Protein 4MNU (pdb70)

B-factor: mean 39.23, std 17.25, range [15.64, 169.75]

Nearest PDB structures (foldseek):
  4mnu-assembly1_B  TM=1.003E+00  e=5.187E-23  Listeria monocytogenes EGD-e
  6q2b-assembly1_B  TM=9.510E-01  e=5.259E-21  Listeria monocytogenes
  1lj9-assembly1_B  TM=9.668E-01  e=3.348E-15  Enterococcus faecalis
  3bpx-assembly1_A  TM=8.336E-01  e=2.214E-08  unclassified
  4zzl-assembly1_B  TM=8.388E-01  e=1.985E-06  Pseudomonas aeruginosa

Secondary structure (DSSP, 8-state):
----HHHHHHHHHHHHHHHHHHTGGGT-TTTHHHHHHHHHHSTTEEHHHHHHHHT--HHHHHHHHHHHHHTTSEEEE--TT-TTSPEEEE-HHHHHHHHHHHHHHHHHHHHHTTT--HHHH--HHHHHHHHHHHHHHHHHHHTT-----/---HHHHHHHHHHHHHHHHHHTGGGT-TTTHHHHHHHHHHTTTEEHHHHHHHHT--HHHHHHHHHHHHHTTSEEEE--TT-TTSPEEEE-HHHHHHHHHHHHHHHHHHHHHTTT--HHHH--HHHHHHHHHHHHHHHHHHHTT-----

Solvent-accessible surface area: 16097 Å² total

CATH classification: 1.10.10.10

Sequence (297 aa):
AKDILRDIGVIARALDSISNIEFKELNLAKGQFIIYLVRICENQGIIQEKLVDDILKIDRTTASRAIKNLEKNGLIIKKQNKNNKKNKLLFPTEKGQQLYPLIIRENEYSNAVALKKGFTEAEINLTDALKKVKENIADDWLYVKKGNKRRSYKDILLRDIGVVIARALDSISNIEFKELNLAKGQFIIYLVRRICENQGIIQEKLVDDILKIDRTTASRAIKNLEKNGLIIKKQNKNNKKNKLLFPTEKGQQLYPLIIRENEYSNAVALKGFTEAEINLTDALKKVKENIIADDWLYVKKGNKRSY

Foldseek 3Di:
DDDPVVVVVVLVVVLLVVLLVVCVVPLCHVVLLVVLLVCAVPPFDWQVVSCLVVLHDPVSSVVSLVSCVVVQQWDWAADPVDRVTTTIHGGPSNVVCNVVSVVSSVVVVCVVCPPPDPVRVVVVVVVVVVCVVVSVVSVCVVVPHDDDD/DDDVVVVVVLVVVLLVVLQVVCVVPLCHPPLLLQLLVCAVVPFDWQVVSCLVVLHDPVSSVVSLVSCCVVQQKHWAADPVDRVTTTIHGGPVNNVCNVVSVVSVVVVVCVVCPPPDVVRVVVVVVVVVVCVVVSVVSVCVVVPHDDDD

Structure (mmCIF, N/CA/C/O backbone):
data_4MNU
#
_entry.id   4MNU
#
_cell.length_a   46.155
_cell.length_b   84.362
_cell.length_c   94.856
_cell.angle_alpha   90.00
_cell.angle_beta   90.00
_cell.angle_gamma   90.00
#
_symmetry.space_group_name_H-M   'P 21 21 21'
#
loop_
_entity.id
_entity.type
_entity.pdbx_description
1 polymer 'SlyA-like transcription regulator'
2 non-polymer 'SULFATE ION'
3 non-polymer GLYCEROL
4 water water
#
loop_
_atom_site.group_PDB
_atom_site.id
_atom_site.type_symbol
_atom_site.label_atom_id
_atom_site.label_alt_id
_atom_site.label_comp_id
_atom_site.label_asym_id
_atom_site.label_entity_id
_atom_site.label_seq_id
_atom_site.pdbx_PDB_ins_code
_atom_site.Cartn_x
_atom_site.Cartn_y
_atom_site.Cartn_z
_atom_site.occupancy
_atom_site.B_iso_or_equiv
_atom_site.auth_seq_id
_atom_site.auth_comp_id
_atom_site.auth_asym_id
_atom_site.auth_atom_id
_atom_site.pdbx_PDB_model_num
ATOM 1 N N . ALA A 1 3 ? 11.463 57.337 30.686 1.00 79.22 0 ALA A N 1
ATOM 2 C CA . ALA A 1 3 ? 12.554 56.544 30.128 1.00 76.22 0 ALA A CA 1
ATOM 3 C C . ALA A 1 3 ? 13.895 57.238 30.354 1.00 76.10 0 ALA A C 1
ATOM 4 O O . ALA A 1 3 ? 14.149 58.308 29.797 1.00 79.71 0 ALA A O 1
ATOM 14 N N . LYS A 1 5 ? 18.029 57.922 30.265 1.00 56.75 2 LYS A N 1
ATOM 15 C CA . LYS A 1 5 ? 18.965 57.947 29.158 1.00 52.18 2 LYS A CA 1
ATOM 16 C C . LYS A 1 5 ? 19.644 56.594 29.030 1.00 46.75 2 LYS A C 1
ATOM 17 O O . LYS A 1 5 ? 19.882 55.898 30.016 1.00 47.38 2 LYS A O 1
ATOM 23 N N . ASP A 1 6 ? 19.937 56.217 27.796 1.00 45.77 3 ASP A N 1
ATOM 24 C CA . ASP A 1 6 ? 20.540 54.926 27.517 1.00 42.19 3 ASP A CA 1
ATOM 25 C C . ASP A 1 6 ? 22.058 55.015 27.470 1.00 41.82 3 ASP A C 1
ATOM 26 O O . ASP A 1 6 ? 22.611 55.899 26.821 1.00 45.00 3 ASP A O 1
ATOM 31 N N . ILE A 1 7 ? 22.732 54.103 28.165 1.00 38.53 4 ILE A N 1
ATOM 32 C CA . ILE A 1 7 ? 24.184 53.988 28.072 1.00 40.07 4 ILE A CA 1
ATOM 33 C C . ILE A 1 7 ? 24.586 52.722 27.311 1.00 36.96 4 ILE A C 1
ATOM 34 O O . ILE A 1 7 ? 25.735 52.574 26.913 1.00 37.45 4 ILE A O 1
ATOM 39 N N . LEU A 1 8 ? 23.635 51.816 27.119 1.00 35.19 5 LEU A N 1
ATOM 40 C CA . LEU A 1 8 ? 23.915 50.482 26.584 1.00 33.56 5 LEU A CA 1
ATOM 41 C C . LEU A 1 8 ? 24.357 50.461 25.125 1.00 31.02 5 LEU A C 1
ATOM 42 O O . LEU A 1 8 ? 25.246 49.694 24.761 1.00 31.02 5 LEU A O 1
ATOM 47 N N . ARG A 1 9 ? 23.720 51.268 24.281 1.00 30.81 6 ARG A N 1
ATOM 48 C CA . ARG A 1 9 ? 24.123 51.324 22.877 1.00 33.37 6 ARG A CA 1
ATOM 49 C C . ARG A 1 9 ? 25.556 51.804 22.704 1.00 31.83 6 ARG A C 1
ATOM 50 O O . ARG A 1 9 ? 26.323 51.249 21.911 1.00 27.60 6 ARG A O 1
ATOM 58 N N . ASP A 1 10 ? 25.925 52.844 23.440 1.00 33.06 7 ASP A N 1
ATOM 59 C CA . ASP A 1 10 ? 27.281 53.355 23.352 1.00 33.26 7 ASP A CA 1
ATOM 60 C C . ASP A 1 10 ? 28.295 52.349 23.887 1.00 30.29 7 ASP A C 1
ATOM 61 O O . ASP A 1 10 ? 29.383 52.213 23.338 1.00 27.39 7 ASP A O 1
ATOM 66 N N . ILE A 1 11 ? 27.957 51.664 24.971 1.00 32.26 8 ILE A N 1
ATOM 67 C CA . ILE A 1 11 ? 28.875 50.666 25.513 1.00 28.60 8 ILE A CA 1
ATOM 68 C C . ILE A 1 11 ? 29.114 49.566 24.479 1.00 26.82 8 ILE A C 1
ATOM 69 O O . ILE A 1 11 ? 30.250 49.123 24.275 1.00 25.08 8 ILE A O 1
ATOM 74 N N . GLY A 1 12 ? 28.044 49.153 23.805 1.00 29.04 9 GLY A N 1
ATOM 75 C CA . GLY A 1 12 ? 28.131 48.086 22.821 1.00 28.39 9 GLY A CA 1
ATOM 76 C C . GLY A 1 12 ? 28.993 48.475 21.629 1.00 27.99 9 GLY A C 1
ATOM 77 O O . GLY A 1 12 ? 29.807 47.680 21.159 1.00 25.62 9 GLY A O 1
ATOM 78 N N . VAL A 1 13 ? 28.809 49.691 21.128 1.00 25.42 10 VAL A N 1
ATOM 79 C CA . VAL A 1 13 ? 29.587 50.169 19.989 1.00 23.40 10 VAL A CA 1
ATOM 80 C C . VAL A 1 13 ? 31.050 50.370 20.379 1.00 24.93 10 VAL A C 1
ATOM 81 O O . VAL A 1 13 ? 31.949 50.044 19.607 1.00 23.62 10 VAL A O 1
ATOM 85 N N . ILE A 1 14 ? 31.289 50.884 21.584 1.00 23.82 11 ILE A N 1
ATOM 86 C CA . ILE A 1 14 ? 32.660 51.052 22.059 1.00 23.73 11 ILE A CA 1
ATOM 87 C C . ILE A 1 14 ? 33.376 49.705 22.134 1.00 24.09 11 ILE A C 1
ATOM 88 O O . ILE A 1 14 ? 34.483 49.544 21.614 1.00 23.48 11 ILE A O 1
ATOM 93 N N . ALA A 1 15 ? 32.727 48.739 22.778 1.00 22.00 12 ALA A N 1
ATOM 94 C CA . ALA A 1 15 ? 33.261 47.395 22.909 1.00 23.21 12 ALA A CA 1
ATOM 95 C C . ALA A 1 15 ? 33.549 46.743 21.559 1.00 22.14 12 ALA A C 1
ATOM 96 O O . ALA A 1 15 ? 34.602 46.125 21.372 1.00 20.61 12 ALA A O 1
ATOM 98 N N . ARG A 1 16 ? 32.610 46.851 20.621 1.00 21.40 13 ARG A N 1
ATOM 99 C CA . ARG A 1 16 ? 32.818 46.234 19.310 1.00 22.06 13 ARG A CA 1
ATOM 100 C C . ARG A 1 16 ? 33.950 46.929 18.550 1.00 21.92 13 ARG A C 1
ATOM 101 O O . ARG A 1 16 ? 34.746 46.272 17.869 1.00 24.17 13 ARG A O 1
ATOM 109 N N . ALA A 1 17 ? 34.019 48.255 18.654 1.00 21.73 14 ALA A N 1
ATOM 110 C CA . ALA A 1 17 ? 35.094 49.004 17.999 1.00 25.05 14 ALA A CA 1
ATOM 111 C C . ALA A 1 17 ? 36.466 48.593 18.551 1.00 24.80 14 ALA A C 1
ATOM 112 O O . ALA A 1 17 ? 37.430 48.408 17.798 1.00 22.94 14 ALA A O 1
ATOM 114 N N . LEU A 1 18 ? 36.550 48.427 19.863 1.00 23.74 15 LEU A N 1
ATOM 115 C CA . LEU A 1 18 ? 37.824 48.046 20.486 1.00 22.51 15 LEU A CA 1
ATOM 116 C C . LEU A 1 18 ? 38.263 46.650 20.068 1.00 25.18 15 LEU A C 1
ATOM 117 O O . LEU A 1 18 ? 39.448 46.423 19.797 1.00 24.38 15 LEU A O 1
ATOM 122 N N . ASP A 1 19 ? 37.322 45.712 20.019 1.00 25.54 16 ASP A N 1
ATOM 123 C CA . ASP A 1 19 ? 37.651 44.349 19.606 1.00 23.03 16 ASP A CA 1
ATOM 124 C C . ASP A 1 19 ? 38.096 44.315 18.154 1.00 22.27 16 ASP A C 1
ATOM 125 O O . ASP A 1 19 ? 38.996 43.564 17.783 1.00 21.65 16 ASP A O 1
ATOM 130 N N . SER A 1 20 ? 37.450 45.127 17.329 1.00 22.60 17 SER A N 1
ATOM 131 C CA . SER A 1 20 ? 37.781 45.178 15.911 1.00 24.78 17 SER A CA 1
ATOM 132 C C . SER A 1 20 ? 39.197 45.695 15.687 1.00 23.79 17 SER A C 1
ATOM 133 O O . SER A 1 20 ? 39.932 45.173 14.853 1.00 25.27 17 SER A O 1
ATOM 136 N N . ILE A 1 21 ? 39.572 46.728 16.429 1.00 23.32 18 ILE A N 1
ATOM 137 C CA . ILE A 1 21 ? 40.923 47.266 16.347 1.00 20.19 18 ILE A CA 1
ATOM 138 C C . ILE A 1 21 ? 41.933 46.222 16.804 1.00 24.28 18 ILE A C 1
ATOM 139 O O . ILE A 1 21 ? 42.959 46.022 16.155 1.00 23.59 18 ILE A O 1
ATOM 144 N N . SER A 1 22 ? 41.643 45.550 17.915 1.00 20.80 19 SER A N 1
ATOM 145 C CA . SER A 1 22 ? 42.545 44.502 18.403 1.00 24.43 19 SER A CA 1
ATOM 146 C C . SER A 1 22 ? 42.699 43.351 17.389 1.00 24.18 19 SER A C 1
ATOM 147 O O . SER A 1 22 ? 43.815 42.901 17.117 1.00 20.88 19 SER A O 1
ATOM 150 N N . ASN A 1 23 ? 41.582 42.876 16.831 1.00 19.51 20 ASN A N 1
ATOM 151 C CA . ASN A 1 23 ? 41.632 41.799 15.850 1.00 22.10 20 ASN A CA 1
ATOM 152 C C . ASN A 1 23 ? 42.465 42.157 14.644 1.00 24.82 20 ASN A C 1
ATOM 153 O O . ASN A 1 23 ? 43.214 41.330 14.138 1.00 25.60 20 ASN A O 1
ATOM 158 N N . ILE A 1 24 ? 42.348 43.400 14.186 1.00 22.12 21 ILE A N 1
ATOM 159 C CA . ILE A 1 24 ? 43.161 43.856 13.081 1.00 22.09 21 ILE A CA 1
ATOM 160 C C . ILE A 1 24 ? 44.652 43.871 13.456 1.00 22.45 21 ILE A C 1
ATOM 161 O O . ILE A 1 24 ? 45.510 43.457 12.670 1.00 23.59 21 ILE A O 1
ATOM 166 N N . GLU A 1 25 ? 44.957 44.320 14.667 1.00 21.77 22 GLU A N 1
ATOM 167 C CA . GLU A 1 25 ? 46.354 44.468 15.072 1.00 24.15 22 GLU A CA 1
ATOM 168 C C . GLU A 1 25 ? 47.017 43.152 15.512 1.00 25.74 22 GLU A C 1
ATOM 169 O O . GLU A 1 25 ? 48.245 43.086 15.655 1.00 23.75 22 GLU A O 1
ATOM 175 N N . PHE A 1 26 ? 46.214 42.104 15.701 1.00 21.37 23 PHE A N 1
ATOM 176 C CA . PHE A 1 26 ? 46.744 40.770 16.056 1.00 20.11 23 PHE A CA 1
ATOM 177 C C . PHE A 1 26 ? 46.526 39.744 14.934 1.00 21.59 23 PHE A C 1
ATOM 178 O O . PHE A 1 26 ? 46.775 38.554 15.115 1.00 23.86 23 PHE A O 1
ATOM 186 N N . LYS A 1 27 ? 46.062 40.219 13.787 1.00 21.76 24 LYS A N 1
ATOM 187 C CA . LYS A 1 27 ? 45.697 39.363 12.645 1.00 24.43 24 LYS A CA 1
ATOM 188 C C . LYS A 1 27 ? 46.756 38.352 12.219 1.00 28.99 24 LYS A C 1
ATOM 189 O O . LYS A 1 27 ? 46.434 37.239 11.820 1.00 29.18 24 LYS A O 1
ATOM 195 N N . GLU A 1 28 ? 48.024 38.740 12.283 1.00 25.70 25 GLU A N 1
ATOM 196 C CA . GLU A 1 28 ? 49.084 37.845 11.839 1.00 26.03 25 GLU A CA 1
ATOM 197 C C . GLU A 1 28 ? 49.634 36.957 12.960 1.00 27.91 25 GLU A C 1
ATOM 198 O O . GLU A 1 28 ? 50.553 36.180 12.729 1.00 25.73 25 GLU A O 1
ATOM 204 N N . LEU A 1 29 ? 49.081 37.071 14.165 1.00 24.74 26 LEU A N 1
ATOM 205 C CA . LEU A 1 29 ? 49.648 36.378 15.323 1.00 23.93 26 LEU A CA 1
ATOM 206 C C . LEU A 1 29 ? 48.734 35.294 15.897 1.00 23.41 26 LEU A C 1
ATOM 207 O O . LEU A 1 29 ? 48.938 34.839 17.024 1.00 23.69 26 LEU A O 1
ATOM 212 N N . ASN A 1 30 ? 47.738 34.879 15.117 1.00 21.54 27 ASN A N 1
ATOM 213 C CA . ASN A 1 30 ? 46.744 33.895 15.582 1.00 25.04 27 ASN A CA 1
ATOM 214 C C . ASN A 1 30 ? 46.035 34.309 16.874 1.00 22.87 27 ASN A C 1
ATOM 215 O O . ASN A 1 30 ? 45.673 33.469 17.711 1.00 22.92 27 ASN A O 1
ATOM 220 N N . LEU A 1 31 ? 45.829 35.612 17.026 1.00 20.89 28 LEU A N 1
ATOM 221 C CA . LEU A 1 31 ? 45.201 36.142 18.230 1.00 20.09 28 LEU A CA 1
ATOM 222 C C . LEU A 1 31 ? 43.975 36.976 17.894 1.00 23.96 28 LEU A C 1
ATOM 223 O O . LEU A 1 31 ? 43.405 37.624 18.760 1.00 23.08 28 LEU A O 1
ATOM 228 N N . ALA A 1 32 ? 43.580 36.953 16.622 1.00 22.82 29 ALA A N 1
ATOM 229 C CA . ALA A 1 32 ? 42.382 37.648 16.186 1.00 25.27 29 ALA A CA 1
ATOM 230 C C . ALA A 1 32 ? 41.156 36.776 16.445 1.00 27.16 29 ALA A C 1
ATOM 231 O O . ALA A 1 32 ? 41.216 35.825 17.225 1.00 23.11 29 ALA A O 1
ATOM 233 N N . LYS A 1 33 ? 40.050 37.112 15.796 1.00 25.91 30 LYS A N 1
ATOM 234 C CA . LYS A 1 33 ? 38.757 36.470 16.056 1.00 32.16 30 LYS A CA 1
ATOM 235 C C . LYS A 1 33 ? 38.432 36.444 17.555 1.00 28.43 30 LYS A C 1
ATOM 236 O O . LYS A 1 33 ? 37.811 35.505 18.057 1.00 28.84 30 LYS A O 1
ATOM 242 N N . GLY A 1 34 ? 38.875 37.487 18.251 1.00 27.26 31 GLY A N 1
ATOM 243 C CA . GLY A 1 34 ? 38.627 37.655 19.672 1.00 27.22 31 GLY A CA 1
ATOM 244 C C . GLY A 1 34 ? 39.425 36.744 20.584 1.00 26.60 31 GLY A C 1
ATOM 245 O O . GLY A 1 34 ? 39.193 36.716 21.789 1.00 27.29 31 GLY A O 1
ATOM 246 N N . GLN A 1 35 ? 40.374 35.996 20.030 1.00 21.03 32 GLN A N 1
ATOM 247 C CA . GLN A 1 35 ? 41.075 34.997 20.830 1.00 24.20 32 GLN A CA 1
ATOM 248 C C . GLN A 1 35 ? 41.950 35.619 21.905 1.00 23.22 32 GLN A C 1
ATOM 249 O O . GLN A 1 35 ? 42.197 35.001 22.937 1.00 19.29 32 GLN A O 1
ATOM 255 N N . PHE A 1 36 ? 42.424 36.834 21.649 1.00 17.83 33 PHE A N 1
ATOM 256 C CA . PHE A 1 36 ? 43.302 37.522 22.592 1.00 18.66 33 PHE A CA 1
ATOM 257 C C . PHE A 1 36 ? 42.677 37.662 23.984 1.00 24.78 33 PHE A C 1
ATOM 258 O O . PHE A 1 36 ? 43.378 37.632 24.983 1.00 21.22 33 PHE A O 1
ATOM 266 N N A ILE A 1 37 ? 41.356 37.800 24.031 0.63 22.41 34 ILE A N 1
ATOM 267 N N B ILE A 1 37 ? 41.352 37.813 24.061 0.37 23.08 34 ILE A N 1
ATOM 268 C CA A ILE A 1 37 ? 40.655 37.975 25.292 0.63 23.85 34 ILE A CA 1
ATOM 269 C CA B ILE A 1 37 ? 40.716 37.995 25.366 0.37 23.69 34 ILE A CA 1
ATOM 270 C C A ILE A 1 37 ? 40.880 36.772 26.206 0.63 23.63 34 ILE A C 1
ATOM 271 C C B ILE A 1 37 ? 40.887 36.756 26.238 0.37 23.80 34 ILE A C 1
ATOM 272 O O A ILE A 1 37 ? 41.099 36.925 27.414 0.63 25.05 34 ILE A O 1
ATOM 273 O O B ILE A 1 37 ? 41.057 36.867 27.455 0.37 24.81 34 ILE A O 1
ATOM 282 N N . TYR A 1 38 ? 40.873 35.583 25.612 1.00 21.33 35 TYR A N 1
ATOM 283 C CA . TYR A 1 38 ? 41.041 34.331 26.347 1.00 21.35 35 TYR A CA 1
ATOM 284 C C . TYR A 1 38 ? 42.465 34.140 26.826 1.00 20.01 35 TYR A C 1
ATOM 285 O O . TYR A 1 38 ? 42.668 33.708 27.955 1.00 18.97 35 TYR A O 1
ATOM 294 N N . LEU A 1 39 ? 43.439 34.422 25.958 1.00 15.95 36 LEU A N 1
ATOM 295 C CA . LEU A 1 39 ? 44.839 34.179 26.284 1.00 19.39 36 LEU A CA 1
ATOM 296 C C . LEU A 1 39 ? 45.244 35.053 27.462 1.00 20.48 36 LEU A C 1
ATOM 297 O O . LEU A 1 39 ? 45.931 34.591 28.374 1.00 20.04 36 LEU A O 1
ATOM 302 N N . VAL A 1 40 ? 44.782 36.300 27.448 1.00 21.53 37 VAL A N 1
ATOM 303 C CA . VAL A 1 40 ? 45.008 37.228 28.562 1.00 23.60 37 VAL A CA 1
ATOM 304 C C . VAL A 1 40 ? 44.578 36.673 29.927 1.00 23.86 37 VAL A C 1
ATOM 305 O O . VAL A 1 40 ? 45.353 36.681 30.896 1.00 22.31 37 VAL A O 1
ATOM 309 N N . ARG A 1 41 ? 43.346 36.182 30.000 1.00 20.28 38 ARG A N 1
ATOM 310 C CA . ARG A 1 41 ? 42.818 35.667 31.261 1.00 20.16 38 ARG A CA 1
ATOM 311 C C . ARG A 1 41 ? 43.457 34.356 31.673 1.00 16.63 38 ARG A C 1
ATOM 312 O O . ARG A 1 41 ? 43.587 34.081 32.865 1.00 20.34 38 ARG A O 1
ATOM 320 N N . ILE A 1 42 ? 43.842 33.541 30.698 1.00 17.39 39 ILE A N 1
ATOM 321 C CA . ILE A 1 42 ? 44.513 32.282 30.993 1.00 15.64 39 ILE A CA 1
ATOM 322 C C . ILE A 1 42 ? 45.930 32.538 31.502 1.00 19.56 39 ILE A C 1
ATOM 323 O O . ILE A 1 42 ? 46.394 31.862 32.418 1.00 19.16 39 ILE A O 1
ATOM 328 N N . CYS A 1 43 ? 46.606 33.520 30.925 1.00 20.67 40 CYS A N 1
ATOM 329 C CA . CYS A 1 43 ? 47.902 33.927 31.458 1.00 21.73 40 CYS A CA 1
ATOM 330 C 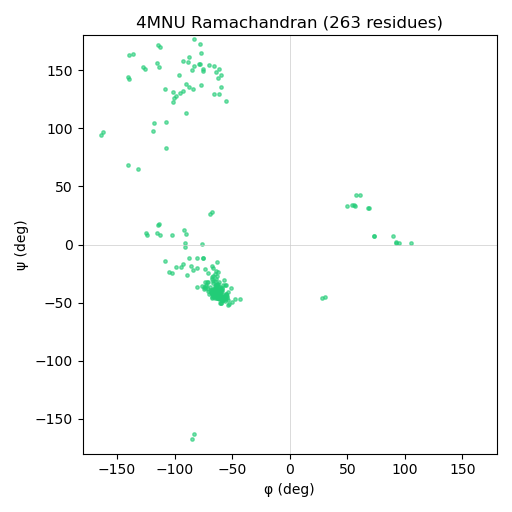C . CYS A 1 43 ? 47.777 34.485 32.870 1.00 22.86 40 CYS A C 1
ATOM 331 O O . CYS A 1 43 ? 48.673 34.309 33.691 1.00 22.86 40 CYS A O 1
ATOM 334 N N . GLU A 1 44 ? 46.673 35.170 33.146 1.00 19.84 41 GLU A N 1
ATOM 335 C CA . GLU A 1 44 ? 46.524 35.877 34.413 1.00 19.08 41 GLU A CA 1
ATOM 336 C C . GLU A 1 44 ? 45.948 34.984 35.503 1.00 20.12 41 GLU A C 1
ATOM 337 O O . GLU A 1 44 ? 45.950 35.348 36.679 1.00 22.96 41 GLU A O 1
ATOM 343 N N . ASN A 1 45 ? 45.449 33.822 35.090 1.00 18.41 42 ASN A N 1
ATOM 344 C CA . ASN A 1 45 ? 44.814 32.861 35.988 1.00 20.10 42 ASN A CA 1
ATOM 345 C C . ASN A 1 45 ? 45.224 31.459 35.569 1.00 21.72 42 ASN A C 1
ATOM 346 O O . ASN A 1 45 ? 44.411 30.693 35.060 1.00 20.73 42 ASN A O 1
ATOM 351 N N . GLN A 1 46 ? 46.497 31.130 35.756 1.00 20.54 43 GLN A N 1
ATOM 352 C CA . GLN A 1 46 ? 47.017 29.881 35.221 1.00 20.50 43 GLN A CA 1
ATOM 353 C C . GLN A 1 46 ? 46.375 28.688 35.908 1.00 21.49 43 GLN A C 1
ATOM 354 O O . GLN A 1 46 ? 46.297 28.645 37.127 1.00 21.84 43 GLN A O 1
ATOM 360 N N . GLY A 1 47 ? 45.874 27.745 35.112 1.00 24.68 44 GLY A N 1
ATOM 361 C CA . GLY A 1 47 ? 45.210 26.577 35.670 1.00 22.57 44 GLY A CA 1
ATOM 362 C C . GLY A 1 47 ? 43.705 26.715 35.822 1.00 24.62 44 GLY A C 1
ATOM 363 O O . GLY A 1 47 ? 43.035 25.805 36.321 1.00 28.62 44 GLY A O 1
ATOM 364 N N . ILE A 1 48 ? 43.167 27.854 35.399 1.00 22.05 45 ILE A N 1
ATOM 365 C CA . ILE A 1 48 ? 41.725 28.097 35.462 1.00 21.03 45 ILE A CA 1
ATOM 366 C C . ILE A 1 48 ? 40.955 27.050 34.642 1.00 21.27 45 ILE A C 1
ATOM 367 O O . ILE A 1 48 ? 41.457 26.567 33.631 1.00 21.18 45 ILE A O 1
ATOM 372 N N . ILE A 1 49 ? 39.761 26.661 35.090 1.00 23.06 46 ILE A N 1
ATOM 373 C CA . ILE A 1 49 ? 38.951 25.752 34.270 1.00 23.49 46 ILE A CA 1
ATOM 374 C C . ILE A 1 49 ? 38.010 26.559 33.379 1.00 24.73 46 ILE A C 1
ATOM 375 O O . ILE A 1 49 ? 37.718 27.726 33.674 1.00 23.54 46 ILE A O 1
ATOM 380 N N . GLN A 1 50 ? 37.544 25.955 32.293 1.00 23.26 47 GLN A N 1
ATOM 381 C CA . GLN A 1 50 ? 36.763 26.712 31.318 1.00 27.44 47 GLN A CA 1
ATOM 382 C C . GLN A 1 50 ? 35.497 27.335 31.927 1.00 28.74 47 GLN A C 1
ATOM 383 O O . GLN A 1 50 ? 35.134 28.461 31.601 1.00 26.08 47 GLN A O 1
ATOM 389 N N . GLU A 1 51 ? 34.841 26.612 32.825 1.00 31.37 48 GLU A N 1
ATOM 390 C CA . GLU A 1 51 ? 33.620 27.131 33.445 1.00 38.02 48 GLU A CA 1
ATOM 391 C C . GLU A 1 51 ? 33.871 28.445 34.195 1.00 34.75 48 GLU A C 1
ATOM 392 O O . GLU A 1 51 ? 33.063 29.373 34.145 1.00 33.19 48 GLU A O 1
ATOM 398 N N . LYS A 1 52 ? 35.012 28.535 34.861 1.00 30.04 49 LYS A N 1
ATOM 399 C CA . LYS A 1 52 ? 35.370 29.746 35.585 1.00 33.00 49 LYS A CA 1
ATOM 400 C C . LYS A 1 52 ? 35.794 30.877 34.646 1.00 28.19 49 LYS A C 1
ATOM 401 O O . LYS A 1 52 ? 35.504 32.047 34.893 1.00 28.45 49 LYS A O 1
ATOM 407 N N . LEU A 1 53 ? 36.481 30.533 33.564 1.00 24.35 50 LEU A N 1
ATOM 408 C CA . LEU A 1 53 ? 36.856 31.514 32.563 1.00 22.35 50 LEU A CA 1
ATOM 409 C C . LEU A 1 53 ? 35.618 32.108 31.884 1.00 24.57 50 LEU A C 1
ATOM 410 O O . LEU A 1 53 ? 35.566 33.301 31.565 1.00 24.48 50 LEU A O 1
ATOM 415 N N . VAL A 1 54 ? 34.612 31.272 31.665 1.00 23.38 51 VAL A N 1
ATOM 416 C CA . VAL A 1 54 ? 33.372 31.742 31.063 1.00 31.71 51 VAL A CA 1
ATOM 417 C C . VAL A 1 54 ? 32.677 32.753 31.980 1.00 31.37 51 VAL A C 1
ATOM 418 O O . VAL A 1 54 ? 32.125 33.744 31.518 1.00 29.70 51 VAL A O 1
ATOM 422 N N A ASP A 1 55 ? 32.720 32.506 33.281 0.52 32.82 52 ASP A N 1
ATOM 423 N N B ASP A 1 55 ? 32.725 32.494 33.282 0.48 32.83 52 ASP A N 1
ATOM 424 C CA A ASP A 1 55 ? 32.084 33.414 34.228 0.52 36.08 52 ASP A CA 1
ATOM 425 C CA B ASP A 1 55 ? 32.113 33.387 34.262 0.48 36.52 52 ASP A CA 1
ATOM 426 C C A ASP A 1 55 ? 32.809 34.759 34.368 0.52 34.28 52 ASP A C 1
ATOM 427 C C B ASP A 1 55 ? 32.804 34.752 34.318 0.48 34.31 52 ASP A C 1
ATOM 428 O O A ASP A 1 55 ? 32.175 35.789 34.615 0.52 35.88 52 ASP A O 1
ATOM 429 O O B ASP A 1 55 ? 32.144 35.785 34.464 0.48 35.65 52 ASP A O 1
ATOM 438 N N . ILE A 1 56 ? 34.128 34.752 34.202 1.00 30.04 53 ILE A N 1
ATOM 439 C CA . ILE A 1 56 ? 34.900 35.992 34.212 1.00 28.83 53 ILE A CA 1
ATOM 440 C C . ILE A 1 56 ? 34.564 36.825 32.969 1.00 27.52 53 ILE A C 1
ATOM 441 O O . ILE A 1 56 ? 34.397 38.040 33.047 1.00 29.54 53 ILE A O 1
ATOM 446 N N . LEU A 1 57 ? 34.436 36.156 31.829 1.00 24.34 54 LEU A N 1
ATOM 447 C CA . LEU A 1 57 ? 34.238 36.838 30.555 1.00 24.13 54 LEU A CA 1
ATOM 448 C C . LEU A 1 57 ? 32.783 37.188 30.285 1.00 24.71 54 LEU A C 1
ATOM 449 O O . LEU A 1 57 ? 32.514 38.072 29.487 1.00 25.68 54 LEU A O 1
ATOM 454 N N . LYS A 1 58 ? 31.870 36.479 30.941 1.00 24.64 55 LYS A N 1
ATOM 455 C CA . LYS A 1 58 ? 30.428 36.632 30.733 1.00 31.04 55 LYS A CA 1
ATOM 456 C C . LYS A 1 58 ? 30.037 36.305 29.291 1.00 32.80 55 LYS A C 1
ATOM 457 O O . LYS A 1 58 ? 29.232 37.003 28.672 1.00 34.07 55 LYS A O 1
ATOM 463 N N . ILE A 1 59 ? 30.615 35.230 28.769 1.00 37.14 56 ILE A N 1
ATOM 464 C CA . ILE A 1 59 ? 30.403 34.798 27.392 1.00 35.24 56 ILE A CA 1
ATOM 465 C C . ILE A 1 59 ? 29.680 33.444 27.458 1.00 39.41 56 ILE A C 1
ATOM 466 O O . ILE A 1 59 ? 29.523 32.880 28.535 1.00 43.21 56 ILE A O 1
ATOM 471 N N . ASP A 1 60 ? 29.223 32.919 26.328 1.00 41.88 57 ASP A N 1
ATOM 472 C CA . ASP A 1 60 ? 28.580 31.610 26.342 1.00 48.54 57 ASP A CA 1
ATOM 473 C C . ASP A 1 60 ? 29.587 30.464 26.175 1.00 45.94 57 ASP A C 1
ATOM 474 O O . ASP A 1 60 ? 30.678 30.655 25.641 1.00 42.02 57 ASP A O 1
ATOM 479 N N . ARG A 1 61 ? 29.206 29.279 26.626 1.00 42.14 58 ARG A N 1
ATOM 480 C CA . ARG A 1 61 ? 30.034 28.080 26.572 1.00 44.01 58 ARG A CA 1
ATOM 481 C C . ARG A 1 61 ? 30.530 27.734 25.173 1.00 40.62 58 ARG A C 1
ATOM 482 O O . ARG A 1 61 ? 31.677 27.396 24.995 1.00 34.85 58 ARG A O 1
ATOM 490 N N . THR A 1 62 ? 29.651 27.810 24.185 1.00 44.09 59 THR A N 1
ATOM 491 C CA . THR A 1 62 ? 29.992 27.392 22.825 1.00 45.61 59 THR A CA 1
ATOM 492 C C . THR A 1 62 ? 31.069 28.273 22.221 1.00 43.37 59 THR A C 1
ATOM 493 O O . THR A 1 62 ? 32.028 27.785 21.620 1.00 45.18 59 THR A O 1
ATOM 497 N N . THR A 1 63 ? 30.917 29.577 22.399 1.00 40.63 60 THR A N 1
ATOM 498 C CA . THR A 1 63 ? 31.895 30.538 21.907 1.00 38.85 60 THR A CA 1
ATOM 499 C C . THR A 1 63 ? 33.263 30.341 22.546 1.00 36.19 60 THR A C 1
ATOM 500 O O . THR A 1 63 ? 34.294 30.331 21.857 1.00 35.73 60 THR A O 1
ATOM 504 N N . ALA A 1 64 ? 33.269 30.181 23.865 1.00 33.47 61 ALA A N 1
ATOM 505 C CA . ALA A 1 64 ? 34.519 30.018 24.611 1.00 30.60 61 ALA A CA 1
ATOM 506 C C . ALA A 1 64 ? 35.205 28.729 24.216 1.00 30.70 61 ALA A C 1
ATOM 507 O O . ALA A 1 64 ? 36.430 28.678 24.075 1.00 29.06 61 ALA A O 1
ATOM 509 N N . SER A 1 65 ? 34.401 27.682 24.052 1.00 31.15 62 SER A N 1
ATOM 510 C CA . SER A 1 65 ? 34.910 26.380 23.656 1.00 35.35 62 SER A CA 1
ATOM 511 C C . SER A 1 65 ? 35.655 26.475 22.321 1.00 34.24 62 SER A C 1
ATOM 512 O O . SER A 1 65 ? 36.786 25.998 22.195 1.00 32.08 62 SER A O 1
ATOM 515 N N . ARG A 1 66 ? 35.033 27.129 21.344 1.00 33.66 63 ARG A N 1
ATOM 516 C CA . ARG A 1 66 ? 35.634 27.301 20.027 1.00 36.64 63 ARG A CA 1
ATOM 517 C C . ARG A 1 66 ? 36.961 28.067 20.099 1.00 29.82 63 ARG A C 1
ATOM 518 O O . ARG A 1 66 ? 37.940 27.687 19.459 1.00 29.21 63 ARG A O 1
ATOM 526 N N . ALA A 1 67 ? 36.987 29.137 20.887 1.00 28.24 64 ALA A N 1
ATOM 527 C CA . ALA A 1 67 ? 38.181 29.963 21.008 1.00 26.84 64 ALA A CA 1
ATOM 528 C C . ALA A 1 67 ? 39.326 29.205 21.684 1.00 24.79 64 ALA A C 1
ATOM 529 O O . ALA A 1 67 ? 40.458 29.260 21.252 1.00 23.71 64 ALA A O 1
ATOM 531 N N . ILE A 1 68 ? 39.016 28.498 22.755 1.00 24.91 65 ILE A N 1
ATOM 532 C CA . ILE A 1 68 ? 40.012 27.725 23.484 1.00 25.20 65 ILE A CA 1
ATOM 533 C C . ILE A 1 68 ? 40.594 26.594 22.631 1.00 24.00 65 ILE A C 1
ATOM 534 O O . ILE A 1 68 ? 41.801 26.327 22.654 1.00 21.30 65 ILE A O 1
ATOM 539 N N . LYS A 1 69 ? 39.731 25.927 21.871 1.00 24.43 66 LYS A N 1
ATOM 540 C CA . LYS A 1 69 ? 40.186 24.876 20.965 1.00 28.94 66 LYS A CA 1
ATOM 541 C C . LYS A 1 69 ? 41.134 25.457 19.912 1.00 30.56 66 LYS A C 1
ATOM 542 O O . LYS A 1 69 ? 42.140 24.836 19.549 1.00 28.04 66 LYS A O 1
ATOM 548 N N . ASN A 1 70 ? 40.832 26.654 19.426 1.00 25.25 67 ASN A N 1
ATOM 549 C CA . ASN A 1 70 ? 41.686 27.232 18.395 1.00 28.96 67 ASN A CA 1
ATOM 550 C C . ASN A 1 70 ? 43.022 27.718 18.952 1.00 23.25 67 ASN A C 1
ATOM 551 O O . ASN A 1 70 ? 44.065 27.577 18.304 1.00 23.04 67 ASN A O 1
ATOM 556 N N . LEU A 1 71 ? 42.992 28.274 20.157 1.00 21.91 68 LEU A N 1
ATOM 557 C CA . LEU A 1 71 ? 44.240 28.615 20.848 1.00 21.80 68 LEU A CA 1
ATOM 5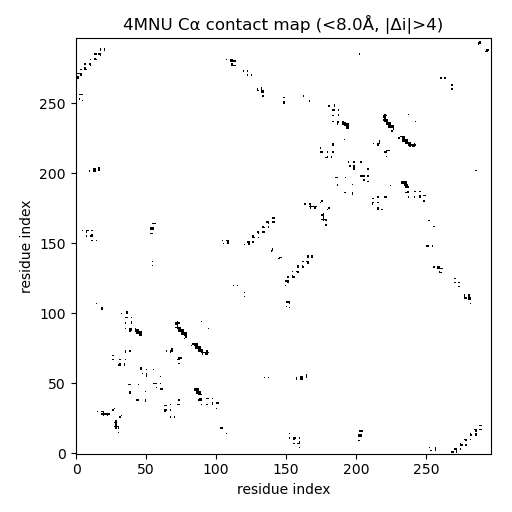58 C C . LEU A 1 71 ? 45.111 27.385 21.129 1.00 23.89 68 LEU A C 1
ATOM 559 O O . LEU A 1 71 ? 46.342 27.476 21.044 1.00 22.05 68 LEU A O 1
ATOM 564 N N . GLU A 1 72 ? 44.484 26.260 21.455 1.00 22.21 69 GLU A N 1
ATOM 565 C CA . GLU A 1 72 ? 45.212 25.015 21.674 1.00 26.71 69 GLU A CA 1
ATOM 566 C C . GLU A 1 72 ? 45.800 24.483 20.370 1.00 29.78 69 GLU A C 1
ATOM 567 O O . GLU A 1 72 ? 46.897 23.924 20.352 1.00 29.62 69 GLU A O 1
ATOM 573 N N . LYS A 1 73 ? 45.060 24.663 19.281 1.00 26.37 70 LYS A N 1
ATOM 574 C CA . LYS A 1 73 ? 45.506 24.238 17.962 1.00 30.22 70 LYS A CA 1
ATOM 575 C C . LYS A 1 73 ? 46.740 25.030 17.554 1.00 27.69 70 LYS A C 1
ATOM 576 O O . LYS A 1 73 ? 47.662 24.478 16.967 1.00 27.55 70 LYS A O 1
ATOM 582 N N . ASN A 1 74 ? 46.759 26.322 17.886 1.00 25.31 71 ASN A N 1
ATOM 583 C CA . ASN A 1 74 ? 47.851 27.195 17.460 1.00 28.82 71 ASN A CA 1
ATOM 584 C C . ASN A 1 74 ? 49.007 27.291 18.460 1.00 27.32 71 ASN A C 1
ATOM 585 O O . ASN A 1 74 ? 49.862 28.167 18.342 1.00 26.93 71 ASN A O 1
ATOM 590 N N . GLY A 1 75 ? 49.016 26.398 19.440 1.00 23.35 72 GLY A N 1
ATOM 591 C CA . GLY A 1 75 ? 50.099 26.304 20.402 1.00 25.83 72 GLY A CA 1
ATOM 592 C C . GLY A 1 75 ? 50.242 27.475 21.363 1.00 22.02 72 GLY A C 1
ATOM 593 O O . GLY A 1 75 ? 51.346 27.785 21.799 1.00 21.77 72 GLY A O 1
ATOM 594 N N . LEU A 1 76 ? 49.132 28.117 21.712 1.00 18.22 73 LEU A N 1
ATOM 595 C CA . LEU A 1 76 ? 49.173 29.266 22.611 1.00 19.71 73 LEU A CA 1
ATOM 596 C C . LEU A 1 76 ? 48.693 28.932 24.029 1.00 20.76 73 LEU A C 1
ATOM 597 O O . LEU A 1 76 ? 49.040 29.621 24.995 1.00 21.62 73 LEU A O 1
ATOM 602 N N . ILE A 1 77 ? 47.886 27.885 24.149 1.00 19.70 74 ILE A N 1
ATOM 603 C CA . ILE A 1 77 ? 47.483 27.394 25.457 1.00 18.07 74 ILE A CA 1
ATOM 604 C C . ILE A 1 77 ? 47.496 25.885 25.431 1.00 19.17 74 ILE A C 1
ATOM 605 O O . ILE A 1 77 ? 47.491 25.274 24.372 1.00 20.60 74 ILE A O 1
ATOM 610 N N . ILE A 1 78 ? 47.495 25.275 26.608 1.00 20.74 75 ILE A N 1
ATOM 611 C CA . ILE A 1 78 ? 47.498 23.825 26.680 1.00 19.31 75 ILE A CA 1
ATOM 612 C C . ILE A 1 78 ? 46.578 23.377 27.817 1.00 23.20 75 ILE A C 1
ATOM 613 O O . ILE A 1 78 ? 46.469 24.057 28.837 1.00 24.30 75 ILE A O 1
ATOM 618 N N . LYS A 1 79 ? 45.889 22.255 27.619 1.00 20.59 76 LYS A N 1
ATOM 619 C CA . LYS A 1 79 ? 44.974 21.710 28.619 1.00 26.19 76 LYS A CA 1
ATOM 620 C C . LYS A 1 79 ? 45.681 20.609 29.385 1.00 28.38 76 LYS A C 1
ATOM 621 O O . LYS A 1 79 ? 46.254 19.705 28.784 1.00 36.18 76 LYS A O 1
ATOM 627 N N . LYS A 1 80 ? 45.662 20.695 30.709 1.00 21.22 77 LYS A N 1
ATOM 628 C CA . LYS A 1 80 ? 46.308 19.689 31.533 1.00 22.15 77 LYS A CA 1
ATOM 629 C C . LYS A 1 80 ? 45.257 18.927 32.331 1.00 22.50 77 LYS A C 1
ATOM 630 O O . LYS A 1 80 ? 44.188 19.472 32.640 1.00 20.33 77 LYS A O 1
ATOM 636 N N . GLN A 1 81 ? 45.570 17.678 32.671 1.00 22.53 78 GLN A N 1
ATOM 637 C CA . GLN A 1 81 ? 44.641 16.833 33.403 1.00 24.69 78 GLN A CA 1
ATOM 638 C C . GLN A 1 81 ? 44.378 17.424 34.780 1.00 24.92 78 GLN A C 1
ATOM 639 O O . GLN A 1 81 ? 45.245 18.038 35.376 1.00 24.00 78 GLN A O 1
ATOM 645 N N . ASN A 1 82 ? 43.169 17.206 35.274 1.00 26.76 79 ASN A N 1
ATOM 646 C CA . ASN A 1 82 ? 42.702 17.801 36.514 1.00 28.90 79 ASN A CA 1
ATOM 647 C C . ASN A 1 82 ? 42.410 16.677 37.494 1.00 28.27 79 ASN A C 1
ATOM 648 O O . ASN A 1 82 ? 41.412 15.977 37.362 1.00 30.13 79 ASN A O 1
ATOM 653 N N . LYS A 1 83 ? 43.289 16.493 38.471 1.00 29.40 80 LYS A N 1
ATOM 654 C CA . LYS A 1 83 ? 43.160 15.375 39.425 1.00 35.85 80 LYS A CA 1
ATOM 655 C C . LYS A 1 83 ? 41.908 15.437 40.287 1.00 40.52 80 LYS A C 1
ATOM 656 O O . LYS A 1 83 ? 41.539 14.455 40.930 1.00 43.37 80 LYS A O 1
ATOM 662 N N . ASN A 1 84 ? 41.262 16.594 40.308 1.00 41.94 81 ASN A N 1
ATOM 663 C CA . ASN A 1 84 ? 40.108 16.808 41.179 1.00 44.51 81 ASN A CA 1
ATOM 664 C C . ASN A 1 84 ? 38.773 16.644 40.457 1.00 43.59 81 ASN A C 1
ATOM 665 O O . ASN A 1 84 ? 37.735 16.442 41.089 1.00 45.69 81 ASN A O 1
ATOM 670 N N . ASN A 1 85 ? 38.816 16.738 39.132 1.00 37.62 82 ASN A N 1
ATOM 671 C CA . ASN A 1 85 ? 37.656 16.526 38.280 1.00 41.70 82 ASN A CA 1
ATOM 672 C C . ASN A 1 85 ? 38.168 16.327 36.870 1.00 37.51 82 ASN A C 1
ATOM 673 O O . ASN A 1 85 ? 38.391 17.296 36.153 1.00 35.06 82 ASN A O 1
ATOM 678 N N . LYS A 1 86 ? 38.362 15.079 36.464 1.00 36.92 83 LYS A N 1
ATOM 679 C CA . LYS A 1 86 ? 39.017 14.831 35.182 1.00 38.09 83 LYS A CA 1
ATOM 680 C C . LYS A 1 86 ? 38.209 15.348 33.996 1.00 35.40 83 LYS A C 1
ATOM 681 O O . LYS A 1 86 ? 38.764 15.624 32.936 1.00 31.06 83 LYS A O 1
ATOM 687 N N . LYS A 1 87 ? 36.904 15.500 34.190 1.00 35.71 84 LYS A N 1
ATOM 688 C CA . LYS A 1 87 ? 36.042 16.084 33.164 1.00 37.90 84 LYS A CA 1
ATOM 689 C C . LYS A 1 87 ? 36.292 17.579 32.887 1.00 38.53 84 LYS A C 1
ATOM 690 O O . LYS A 1 87 ? 35.878 18.084 31.841 1.00 38.72 84 LYS A O 1
ATOM 696 N N . ASN A 1 88 ? 36.947 18.297 33.803 1.00 34.29 85 ASN A N 1
ATOM 697 C CA . ASN A 1 88 ? 37.258 19.716 33.547 1.00 30.71 85 ASN A CA 1
ATOM 698 C C . ASN A 1 88 ? 38.753 20.021 33.541 1.00 29.66 85 ASN A C 1
ATOM 699 O O . ASN A 1 88 ? 39.343 20.235 34.595 1.00 27.76 85 ASN A O 1
ATOM 704 N N . LYS A 1 89 ? 39.363 20.071 32.363 1.00 28.92 86 LYS A N 1
ATOM 705 C CA . LYS A 1 89 ? 40.816 20.255 32.286 1.00 27.59 86 LYS A CA 1
ATOM 706 C C . LYS A 1 89 ? 41.306 21.648 32.694 1.00 25.55 86 LYS A C 1
ATOM 707 O O . LYS A 1 89 ? 40.572 22.636 32.606 1.00 25.16 86 LYS A O 1
ATOM 713 N N . LEU A 1 90 ? 42.559 21.716 33.139 1.00 23.10 87 LEU A N 1
ATOM 714 C CA . LEU A 1 90 ? 43.151 22.984 33.573 1.00 22.18 87 LEU A CA 1
ATOM 715 C C . LEU A 1 90 ? 43.770 23.704 32.385 1.00 20.62 87 LEU A C 1
ATOM 716 O O . LEU A 1 90 ? 44.454 23.083 31.577 1.00 22.94 87 LEU A O 1
ATOM 721 N N . LEU A 1 91 ? 43.529 25.008 32.277 1.00 18.76 88 LEU A N 1
ATOM 722 C CA . LEU A 1 91 ? 44.000 25.788 31.134 1.00 18.80 88 LEU A CA 1
ATOM 723 C C . LEU A 1 91 ? 45.248 26.568 31.530 1.00 18.11 88 LEU A C 1
ATOM 724 O O . LEU A 1 91 ? 45.208 27.351 32.482 1.00 19.91 88 LEU A O 1
ATOM 729 N N . PHE A 1 92 ? 46.335 26.340 30.796 1.00 19.03 89 PHE A N 1
ATOM 730 C CA . PHE A 1 92 ? 47.602 27.054 31.004 1.00 19.03 89 PHE A CA 1
ATOM 731 C C . PHE A 1 92 ? 48.061 27.683 29.711 1.00 17.72 89 PHE A C 1
ATOM 732 O O . PHE A 1 92 ? 47.782 27.163 28.636 1.00 18.69 89 PHE A O 1
ATOM 740 N N . PRO A 1 93 ? 48.803 28.799 29.802 1.00 19.52 90 PRO A N 1
ATOM 741 C CA . PRO A 1 93 ? 49.431 29.310 28.588 1.00 19.84 90 PRO A CA 1
ATOM 742 C C . PRO A 1 93 ? 50.646 28.449 28.228 1.00 21.96 90 PRO A C 1
ATOM 743 O O . PRO A 1 93 ? 51.285 27.894 29.126 1.00 22.57 90 PRO A O 1
ATOM 747 N N . THR A 1 94 ? 50.956 28.322 26.949 1.00 20.01 91 THR A N 1
ATOM 748 C CA . THR A 1 94 ? 52.238 27.745 26.559 1.00 21.02 91 THR A CA 1
ATOM 749 C C . THR A 1 94 ? 53.342 28.794 26.732 1.00 21.34 91 THR A C 1
ATOM 750 O O . THR A 1 94 ? 53.064 29.951 27.020 1.00 19.33 91 THR A O 1
ATOM 754 N N . GLU A 1 95 ? 54.595 28.388 26.564 1.00 20.69 92 GLU A N 1
ATOM 755 C CA . GLU A 1 95 ? 55.698 29.357 26.555 1.00 23.86 92 GLU A CA 1
ATOM 756 C C . GLU A 1 95 ? 55.462 30.439 25.500 1.00 22.20 92 GLU A C 1
ATOM 757 O O . GLU A 1 95 ? 55.650 31.631 25.755 1.00 21.84 92 GLU A O 1
ATOM 763 N N . LYS A 1 96 ? 55.021 30.022 24.317 1.00 19.21 93 LYS A N 1
ATOM 764 C CA . LYS A 1 96 ? 54.728 30.982 23.251 1.00 20.36 93 LYS A CA 1
ATOM 765 C C . LYS A 1 96 ? 53.616 31.941 23.665 1.00 21.34 93 LYS A C 1
ATOM 766 O O . LYS A 1 96 ? 53.737 33.139 23.472 1.00 19.97 93 LYS A O 1
ATOM 772 N N . GLY A 1 97 ? 52.529 31.406 24.219 1.00 18.47 94 GLY A N 1
ATOM 773 C CA . GLY A 1 97 ? 51.448 32.235 24.734 1.00 16.64 94 GLY A CA 1
ATOM 774 C C . GLY A 1 97 ? 51.922 33.269 25.742 1.00 19.38 94 GLY A C 1
ATOM 775 O O . GLY A 1 97 ? 51.522 34.437 25.703 1.00 17.91 94 GLY A O 1
ATOM 776 N N . GLN A 1 98 ? 52.775 32.843 26.661 1.00 17.61 95 GLN A N 1
ATOM 777 C CA . GLN A 1 98 ? 53.330 33.740 27.648 1.00 22.26 95 GLN A CA 1
ATOM 778 C C . GLN A 1 98 ? 54.213 34.836 27.037 1.00 21.00 95 GLN A C 1
ATOM 779 O O . GLN A 1 98 ? 54.236 35.961 27.537 1.00 20.84 95 GLN A O 1
ATOM 785 N N . GLN A 1 99 ? 54.932 34.518 25.971 1.00 20.02 96 GLN A N 1
ATOM 786 C CA . GLN A 1 99 ? 55.800 35.518 25.357 1.00 20.11 96 GLN A CA 1
ATOM 787 C C . GLN A 1 99 ? 55.017 36.569 24.584 1.00 20.44 96 GLN A C 1
ATOM 788 O O . GLN A 1 99 ? 55.513 37.672 24.353 1.00 20.74 96 GLN A O 1
ATOM 794 N N . LEU A 1 100 ? 53.787 36.235 24.197 1.00 18.42 97 LEU A N 1
ATOM 795 C CA . LEU A 1 100 ? 52.962 37.168 23.437 1.00 20.31 97 LEU A CA 1
ATOM 796 C C . LEU A 1 100 ? 52.043 37.980 24.332 1.00 22.39 97 LEU A C 1
ATOM 797 O O . LEU A 1 100 ? 51.536 39.031 23.924 1.00 21.71 97 LEU A O 1
ATOM 802 N N . TYR A 1 101 ? 51.809 37.485 25.542 1.00 20.22 98 TYR A N 1
ATOM 803 C CA . TYR A 1 101 ? 50.947 38.183 26.506 1.00 19.93 98 TYR A CA 1
ATOM 804 C C . TYR A 1 101 ? 51.242 39.695 26.678 1.00 21.09 98 TYR A C 1
ATOM 805 O O . TYR A 1 101 ? 50.304 40.515 26.647 1.00 20.20 98 TYR A O 1
ATOM 814 N N . PRO A 1 102 ? 52.523 40.083 26.842 1.00 20.38 99 PRO A N 1
ATOM 815 C CA . PRO A 1 102 ? 52.788 41.519 27.045 1.00 22.19 99 PRO A CA 1
ATOM 816 C C . PRO A 1 102 ? 52.401 42.408 25.862 1.00 22.18 99 PRO A C 1
ATOM 817 O O . PRO A 1 102 ? 52.097 43.586 26.060 1.00 18.83 99 PRO A O 1
ATOM 821 N N . LEU A 1 103 ? 52.408 41.854 24.655 1.00 20.14 100 LEU A N 1
ATOM 822 C CA . LEU A 1 103 ? 51.988 42.599 23.473 1.00 21.26 100 LEU A CA 1
ATOM 823 C C . LEU A 1 103 ? 50.493 42.911 23.522 1.00 22.53 100 LEU A C 1
ATOM 824 O O . LEU A 1 103 ? 50.058 44.004 23.153 1.00 19.22 100 LEU A O 1
ATOM 829 N N . ILE A 1 104 ? 49.701 41.941 23.961 1.00 19.35 101 ILE A N 1
ATOM 830 C CA . ILE A 1 104 ? 48.262 42.141 24.051 1.00 18.73 101 ILE A CA 1
ATOM 831 C C . ILE A 1 104 ? 47.963 43.218 25.065 1.00 19.37 101 ILE A C 1
ATOM 832 O O . ILE A 1 104 ? 47.144 44.114 24.801 1.00 18.36 101 ILE A O 1
ATOM 837 N N . ILE A 1 105 ? 48.639 43.147 26.213 1.00 18.85 102 ILE A N 1
ATOM 838 C CA . ILE A 1 105 ? 48.474 44.174 27.248 1.00 20.41 102 ILE A CA 1
ATOM 839 C C . ILE A 1 105 ? 48.859 45.561 26.739 1.00 20.57 102 ILE A C 1
ATOM 840 O O . ILE A 1 105 ? 48.132 46.532 26.949 1.00 20.68 102 ILE A O 1
ATOM 845 N N . ARG A 1 106 ? 49.999 45.658 26.057 1.00 17.99 103 ARG A N 1
ATOM 846 C CA . ARG A 1 106 ? 50.444 46.965 25.542 1.00 19.24 103 ARG A CA 1
ATOM 847 C C . ARG A 1 106 ? 49.454 47.553 24.542 1.00 22.53 103 ARG A C 1
ATOM 848 O O . ARG A 1 106 ? 49.158 48.755 24.560 1.00 21.97 103 ARG A O 1
ATOM 856 N N . GLU A 1 107 ? 48.949 46.707 23.655 1.00 18.37 104 GLU A N 1
ATOM 857 C CA . GLU A 1 107 ? 47.991 47.153 22.654 1.00 20.83 104 GLU A CA 1
ATOM 858 C C . GLU A 1 107 ? 46.678 47.601 23.315 1.00 21.31 104 GLU A C 1
ATOM 859 O O . GLU A 1 107 ? 46.085 48.615 22.923 1.00 19.25 104 GLU A O 1
ATOM 865 N N . ASN A 1 108 ? 46.223 46.834 24.303 1.00 22.20 105 ASN A N 1
ATOM 866 C CA . ASN A 1 108 ? 45.020 47.176 25.058 1.00 22.55 105 ASN A CA 1
ATOM 867 C C . ASN A 1 108 ? 45.222 48.481 25.822 1.00 22.10 105 ASN A C 1
ATOM 868 O O . ASN A 1 108 ? 44.322 49.320 25.855 1.00 22.38 105 ASN A O 1
ATOM 873 N N . GLU A 1 109 ? 46.389 48.632 26.455 1.00 22.36 106 GLU A N 1
ATOM 874 C CA . GLU A 1 109 ? 46.701 49.855 27.202 1.00 26.26 106 GLU A CA 1
ATOM 875 C C . GLU A 1 109 ? 46.687 51.060 26.279 1.00 27.61 106 GLU A C 1
ATOM 876 O O . GLU A 1 109 ? 46.237 52.150 26.670 1.00 26.34 106 GLU A O 1
ATOM 882 N N . TYR A 1 110 ? 47.180 50.877 25.056 1.00 25.27 107 TYR A N 1
ATOM 883 C CA . TYR A 1 110 ? 47.216 52.014 24.153 1.00 25.19 107 TYR A CA 1
ATOM 884 C C . TYR A 1 110 ? 45.803 52.439 23.767 1.00 23.46 107 TYR A C 1
ATOM 885 O O . TYR A 1 110 ? 45.477 53.628 23.799 1.00 26.78 107 TYR A O 1
ATOM 894 N N . SER A 1 111 ? 44.956 51.471 23.420 1.00 22.07 108 SER A N 1
ATOM 895 C CA . SER A 1 111 ? 43.590 51.810 23.048 1.00 24.76 108 SER A CA 1
ATOM 896 C C . SER A 1 111 ? 42.855 52.436 24.232 1.00 26.46 108 SER A C 1
ATOM 897 O O . SER A 1 111 ? 42.007 53.304 24.049 1.00 26.26 108 SER A O 1
ATOM 900 N N . ASN A 1 112 ? 43.175 51.985 25.444 1.00 26.26 109 ASN A N 1
ATOM 901 C CA . ASN A 1 112 ? 42.574 52.577 26.638 1.00 28.06 109 ASN A CA 1
ATOM 902 C C . ASN A 1 112 ? 42.949 54.058 26.767 1.00 30.69 109 ASN A C 1
ATOM 903 O O . ASN A 1 112 ? 42.107 54.906 27.061 1.00 28.69 109 ASN A O 1
ATOM 908 N N . ALA A 1 113 ? 44.222 54.367 26.530 1.00 26.04 110 ALA A N 1
ATOM 909 C CA . ALA A 1 113 ? 44.689 55.755 26.542 1.00 27.90 110 ALA A CA 1
ATOM 910 C C . ALA A 1 113 ? 43.972 56.623 25.502 1.00 29.75 110 ALA A C 1
ATOM 911 O O . ALA A 1 113 ? 43.583 57.765 25.787 1.00 32.62 110 ALA A O 1
ATOM 913 N N . VAL A 1 114 ? 43.792 56.088 24.299 1.00 29.03 111 VAL A N 1
ATOM 914 C CA . VAL A 1 114 ? 43.038 56.788 23.255 1.00 30.98 111 VAL A CA 1
ATOM 915 C C . VAL A 1 114 ? 41.592 57.040 23.686 1.00 32.66 111 VAL A C 1
ATOM 916 O O . VAL A 1 114 ? 41.033 58.127 23.481 1.00 35.21 111 VAL A O 1
ATOM 920 N N . ALA A 1 115 ? 40.994 56.018 24.285 1.00 31.44 112 ALA A N 1
ATOM 921 C CA . ALA A 1 115 ? 39.616 56.107 24.745 1.00 33.05 112 ALA A CA 1
ATOM 922 C C . ALA A 1 115 ? 39.457 57.253 25.730 1.00 35.25 112 ALA A C 1
ATOM 923 O O . ALA A 1 115 ? 38.426 57.917 25.761 1.00 37.74 112 ALA A O 1
ATOM 925 N N . LEU A 1 116 ? 40.496 57.486 26.525 1.00 34.59 113 LEU A N 1
ATOM 926 C CA . LEU A 1 116 ? 40.439 58.481 27.583 1.00 36.76 113 LEU A CA 1
ATOM 927 C C . LEU A 1 116 ? 41.034 59.844 27.215 1.00 40.44 113 LEU A C 1
ATOM 928 O O . LEU A 1 116 ? 41.201 60.698 28.080 1.00 43.83 113 LEU A O 1
ATOM 933 N N A LYS A 1 117 ? 41.329 60.045 25.933 0.62 40.66 114 LYS A N 1
ATOM 934 N N B LYS A 1 117 ? 41.336 60.050 25.939 0.38 40.82 114 LYS A N 1
ATOM 935 C CA A LYS A 1 117 ? 41.887 61.312 25.458 0.62 43.38 114 LYS A CA 1
ATOM 936 C CA B LYS A 1 117 ? 41.921 61.316 25.509 0.38 43.44 114 LYS A CA 1
ATOM 937 C C A LYS A 1 117 ? 40.925 62.469 25.689 0.62 47.90 114 LYS A C 1
ATOM 938 C C B LYS A 1 117 ? 40.939 62.469 25.649 0.38 47.73 114 LYS A C 1
ATOM 939 O O A LYS A 1 117 ? 39.707 62.291 25.695 0.62 47.80 114 LYS A O 1
ATOM 940 O O B LYS A 1 117 ? 39.725 62.288 25.552 0.38 47.86 114 LYS A O 1
ATOM 951 N N . GLY A 1 118 ? 41.478 63.658 25.882 1.00 51.15 115 GLY A N 1
ATOM 952 C CA . GLY A 1 118 ? 40.666 64.846 26.057 1.00 55.80 115 GLY A CA 1
ATOM 953 C C . GLY A 1 118 ? 39.997 64.917 27.415 1.00 59.06 115 GLY A C 1
ATOM 954 O O . GLY A 1 118 ? 39.437 65.951 27.767 1.00 62.98 115 GLY A O 1
ATOM 955 N N . PHE A 1 119 ? 40.037 63.824 28.175 1.00 58.52 116 PHE A N 1
ATOM 956 C CA . PHE A 1 119 ? 39.457 63.816 29.513 1.00 61.93 116 PHE A CA 1
ATOM 957 C C . PHE A 1 119 ? 40.368 64.535 30.479 1.00 68.65 116 PHE A C 1
ATOM 958 O O . PHE A 1 119 ? 41.582 64.354 30.450 1.00 70.95 116 PHE A O 1
ATOM 966 N N . THR A 1 120 ? 39.763 65.344 31.338 1.00 71.33 117 THR A N 1
ATOM 967 C CA . THR A 1 120 ? 40.407 65.827 32.549 1.00 72.96 117 THR A CA 1
ATOM 968 C C . THR A 1 120 ? 40.636 64.617 33.462 1.00 69.24 117 THR A C 1
ATOM 969 O O . THR A 1 120 ? 39.934 63.615 33.344 1.00 66.25 117 THR A O 1
ATOM 973 N N . GLU A 1 121 ? 41.642 64.689 34.332 1.00 93.00 118 GLU A N 1
ATOM 974 C CA . GLU A 1 121 ? 41.896 63.629 35.303 1.00 92.30 118 GLU A CA 1
ATOM 975 C C . GLU A 1 121 ? 40.655 63.323 36.126 1.00 86.99 118 GLU A C 1
ATOM 976 O O . GLU A 1 121 ? 40.283 62.163 36.286 1.00 81.59 118 GLU A O 1
ATOM 982 N N . ALA A 1 122 ? 40.015 64.373 36.635 1.00 88.58 119 ALA A N 1
ATOM 983 C CA . ALA A 1 122 ? 38.803 64.231 37.431 1.00 88.43 119 ALA A CA 1
ATOM 984 C C . ALA A 1 122 ? 37.726 63.455 36.674 1.00 83.57 119 ALA A C 1
ATOM 985 O O . ALA A 1 122 ? 37.060 62.586 37.237 1.00 76.55 119 ALA A O 1
ATOM 987 N N . GLU A 1 123 ? 37.576 63.773 35.391 1.00 80.77 120 GLU A N 1
ATOM 988 C CA . GLU A 1 123 ? 36.597 63.118 34.531 1.00 75.62 120 GLU A CA 1
ATOM 989 C C . GLU A 1 123 ? 36.868 61.613 34.368 1.00 70.79 120 GLU A C 1
ATOM 990 O O . GLU A 1 123 ? 35.957 60.844 34.076 1.00 65.85 120 GLU A O 1
ATOM 996 N N . ILE A 1 124 ? 38.119 61.199 34.566 1.00 70.73 121 ILE A N 1
ATOM 997 C CA . ILE A 1 124 ? 38.512 59.796 34.406 1.00 66.57 121 ILE A CA 1
ATOM 998 C C . ILE A 1 124 ? 38.163 58.961 35.639 1.00 64.92 121 ILE A C 1
ATOM 999 O O . ILE A 1 124 ? 37.762 57.798 35.537 1.00 62.03 121 ILE A O 1
ATOM 1004 N N . ASN A 1 125 ? 38.300 59.572 36.806 1.00 70.09 122 ASN A N 1
ATOM 1005 C CA . ASN A 1 125 ? 38.009 58.900 38.061 1.00 72.86 122 ASN A CA 1
ATOM 1006 C C . ASN A 1 125 ? 36.520 58.595 38.232 1.00 74.68 122 ASN A C 1
ATOM 1007 O O . ASN A 1 125 ? 36.147 57.548 38.761 1.00 70.59 122 ASN A O 1
ATOM 1020 N N . LEU A 1 127 ? 34.387 58.078 35.833 1.00 63.63 124 LEU A N 1
ATOM 1021 C CA . LEU A 1 127 ? 33.999 57.108 34.822 1.00 56.61 124 LEU A CA 1
ATOM 1022 C C . LEU A 1 127 ? 34.361 55.694 35.257 1.00 56.62 124 LEU A C 1
ATOM 1023 O O . LEU A 1 127 ? 33.551 54.778 35.152 1.00 53.67 124 LEU A O 1
ATOM 1028 N N . THR A 1 128 ? 35.582 55.526 35.752 1.00 59.62 125 THR A N 1
ATOM 1029 C CA . THR A 1 128 ? 36.038 54.233 36.248 1.00 62.05 125 THR A CA 1
ATOM 1030 C C . THR A 1 128 ? 35.112 53.647 37.310 1.00 62.63 125 THR A C 1
ATOM 1031 O O . THR A 1 128 ? 34.785 52.461 37.276 1.00 57.00 125 THR A O 1
ATOM 1035 N N . ASP A 1 129 ? 34.709 54.470 38.269 1.00 62.52 126 ASP A N 1
ATOM 1036 C CA . ASP A 1 129 ? 33.868 53.966 39.344 1.00 71.92 126 ASP A CA 1
ATOM 1037 C C . ASP A 1 129 ? 32.479 53.630 38.818 1.00 60.91 126 ASP A C 1
ATOM 1038 O O . ASP A 1 129 ? 31.914 52.594 39.160 1.00 60.46 126 ASP A O 1
ATOM 1043 N N . ALA A 1 130 ? 31.946 54.500 37.969 1.00 60.99 127 ALA A N 1
ATOM 1044 C CA . ALA A 1 130 ? 30.628 54.283 37.381 1.00 58.07 127 ALA A CA 1
ATOM 1045 C C . ALA A 1 130 ? 30.561 52.958 36.623 1.00 52.80 127 ALA A C 1
ATOM 1046 O O . ALA A 1 130 ? 29.608 52.195 36.772 1.00 50.38 127 ALA A O 1
ATOM 1048 N N . LEU A 1 131 ? 31.578 52.685 35.814 1.00 50.54 128 LEU A N 1
ATOM 1049 C CA . LEU A 1 131 ? 31.605 51.455 35.025 1.00 47.46 128 LEU A CA 1
ATOM 1050 C C . LEU A 1 131 ? 31.728 50.206 35.886 1.00 48.82 128 LEU A C 1
ATOM 1051 O O . LEU A 1 131 ? 31.200 49.154 35.535 1.00 48.69 128 LEU A O 1
ATOM 1056 N N . LYS A 1 132 ? 32.437 50.315 37.006 1.00 51.48 129 LYS A N 1
ATOM 1057 C CA . LYS A 1 132 ? 32.509 49.206 37.942 1.00 54.26 129 LYS A CA 1
ATOM 1058 C C . LYS A 1 132 ? 31.115 48.936 38.514 1.00 54.53 129 LYS A C 1
ATOM 1059 O O . LYS A 1 132 ? 30.679 47.789 38.614 1.00 54.00 129 LYS A O 1
ATOM 1065 N N . LYS A 1 133 ? 30.423 50.007 38.881 1.00 55.70 130 LYS A N 1
ATOM 1066 C CA . LYS A 1 133 ? 29.051 49.923 39.373 1.00 56.14 130 LYS A CA 1
ATOM 1067 C C . LYS A 1 133 ? 28.149 49.225 38.342 1.00 55.91 130 LYS A C 1
ATOM 1068 O O . LYS A 1 133 ? 27.372 48.332 38.679 1.00 51.17 130 LYS A O 1
ATOM 1074 N N . VAL A 1 134 ? 28.270 49.631 37.082 1.00 51.58 131 VAL A N 1
ATOM 1075 C CA . VAL A 1 134 ? 27.472 49.049 36.005 1.00 47.04 131 VAL A CA 1
ATOM 1076 C C . VAL A 1 134 ? 27.782 47.565 35.830 1.00 41.55 131 VAL A C 1
ATOM 1077 O O . VAL A 1 134 ? 26.877 46.739 35.718 1.00 43.42 131 VAL A O 1
ATOM 1081 N N . LYS A 1 135 ? 29.069 47.233 35.820 1.00 42.60 132 LYS A N 1
ATOM 1082 C CA . LYS A 1 135 ? 29.494 45.845 35.680 1.00 43.65 132 LYS A CA 1
ATOM 1083 C C . LYS A 1 135 ? 28.886 44.951 36.762 1.00 45.33 132 LYS A C 1
ATOM 1084 O O . LYS A 1 135 ? 28.359 43.878 36.464 1.00 44.01 132 LYS A O 1
ATOM 1090 N N . GLU A 1 136 ? 28.942 45.405 38.009 1.00 49.63 133 GLU A N 1
ATOM 1091 C CA . GLU A 1 136 ? 28.367 44.649 39.118 1.00 53.17 133 GLU A CA 1
ATOM 1092 C C . GLU A 1 136 ? 26.855 44.470 38.978 1.00 52.49 133 GLU A C 1
ATOM 1093 O O . GLU A 1 136 ? 26.330 43.377 39.202 1.00 51.75 133 GLU A O 1
ATOM 1099 N N . ASN A 1 137 ? 26.159 45.546 38.620 1.00 49.20 134 ASN A N 1
ATOM 1100 C CA . ASN A 1 137 ? 24.718 45.475 38.412 1.00 48.15 134 ASN A CA 1
ATOM 1101 C C . ASN A 1 137 ? 24.342 44.439 37.341 1.00 45.91 134 ASN A C 1
ATOM 1102 O O . ASN A 1 137 ? 23.449 43.613 37.540 1.00 47.41 134 ASN A O 1
ATOM 1107 N N . ILE A 1 138 ? 25.028 44.476 36.210 1.00 40.13 135 ILE A N 1
ATOM 1108 C CA . ILE A 1 138 ? 24.692 43.571 35.112 1.00 49.72 135 ILE A CA 1
ATOM 1109 C C . ILE A 1 138 ? 25.136 42.131 35.393 1.00 45.29 135 ILE A C 1
ATOM 1110 O O . ILE A 1 138 ? 24.474 41.177 34.977 1.00 39.57 135 ILE A O 1
ATOM 1115 N N . ALA A 1 139 ? 26.242 41.982 36.118 1.00 44.53 136 ALA A N 1
ATOM 1116 C CA . ALA A 1 139 ? 26.778 40.661 36.458 1.00 48.76 136 ALA A CA 1
ATOM 1117 C C . ALA A 1 139 ? 25.754 39.775 37.159 1.00 50.27 136 ALA A C 1
ATOM 1118 O O . ALA A 1 139 ? 25.634 38.589 36.857 1.00 50.09 136 ALA A O 1
ATOM 1120 N N . ASP A 1 140 ? 25.011 40.360 38.092 1.00 52.75 137 ASP A N 1
ATOM 1121 C CA . ASP A 1 140 ? 23.995 39.620 38.825 1.00 56.67 137 ASP A CA 1
ATOM 1122 C C . ASP A 1 140 ? 22.895 39.082 37.917 1.00 51.55 137 ASP A C 1
ATOM 1123 O O . ASP A 1 140 ? 22.501 37.917 38.028 1.00 49.34 137 ASP A O 1
ATOM 1128 N N . ASP A 1 141 ? 22.407 39.926 37.017 1.00 42.67 138 ASP A N 1
ATOM 1129 C CA . ASP A 1 141 ? 21.381 39.508 36.079 1.00 42.69 138 ASP A CA 1
ATOM 1130 C C . ASP A 1 141 ? 21.863 38.431 35.122 1.00 42.38 138 ASP A C 1
ATOM 1131 O O . ASP A 1 141 ? 2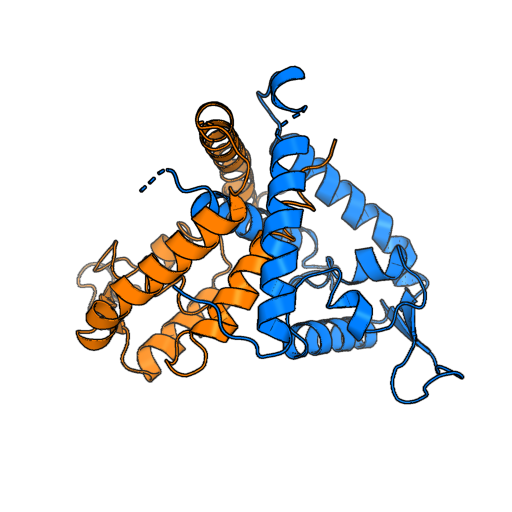1.116 37.518 34.783 1.00 39.30 138 ASP A O 1
ATOM 1136 N N . TRP A 1 142 ? 23.105 38.550 34.667 1.00 37.06 139 TRP A N 1
ATOM 1137 C CA . TRP A 1 142 ? 23.691 37.519 33.822 1.00 40.54 139 TRP A CA 1
ATOM 1138 C C . TRP A 1 142 ? 23.643 36.160 34.528 1.00 43.36 139 TRP A C 1
ATOM 1139 O O . TRP A 1 142 ? 23.202 35.167 33.949 1.00 42.41 139 TRP A O 1
ATOM 1150 N N . LEU A 1 143 ? 24.080 36.131 35.780 1.00 44.03 140 LEU A N 1
ATOM 1151 C CA . LEU A 1 143 ? 24.060 34.912 36.582 1.00 48.38 140 LEU A CA 1
ATOM 1152 C C . LEU A 1 143 ? 22.643 34.364 36.735 1.00 56.25 140 LEU A C 1
ATOM 1153 O O . LEU A 1 143 ? 22.382 33.182 36.493 1.00 55.32 140 LEU A O 1
ATOM 1158 N N . TYR A 1 144 ? 21.738 35.246 37.143 1.00 54.45 141 TYR A N 1
ATOM 1159 C CA . TYR A 1 144 ? 20.336 34.904 37.338 1.00 54.99 141 TYR A CA 1
ATOM 1160 C C . TYR A 1 144 ? 19.792 34.189 36.105 1.00 51.09 141 TYR A C 1
ATOM 1161 O O . TYR A 1 144 ? 19.209 33.114 36.197 1.00 53.39 141 TYR A O 1
ATOM 1170 N N . VAL A 1 145 ? 20.043 34.782 34.947 1.00 46.90 142 VAL A N 1
ATOM 1171 C CA . VAL A 1 145 ? 19.494 34.316 33.682 1.00 45.13 142 VAL A CA 1
ATOM 1172 C C . VAL A 1 145 ? 20.206 33.059 33.135 1.00 46.48 142 VAL A C 1
ATOM 1173 O O . VAL A 1 145 ? 19.570 32.173 32.561 1.00 44.64 142 VAL A O 1
ATOM 1177 N N . LYS A 1 146 ? 21.517 32.974 33.341 1.00 48.72 143 LYS A N 1
ATOM 1178 C CA . LYS A 1 146 ? 22.304 31.820 32.896 1.00 52.71 143 LYS A CA 1
ATOM 1179 C C . LYS A 1 146 ? 21.833 30.521 33.557 1.00 57.73 143 LYS A C 1
ATOM 1180 O O . LYS A 1 146 ? 21.908 29.442 32.959 1.00 56.45 143 LYS A O 1
ATOM 1186 N N . LYS A 1 147 ? 21.352 30.628 34.788 1.00 52.42 144 LYS A N 1
ATOM 1187 C CA . LYS A 1 147 ? 20.855 29.481 35.539 1.00 57.29 144 LYS A CA 1
ATOM 1188 C C . LYS A 1 147 ? 19.485 29.014 35.070 1.00 56.98 144 LYS A C 1
ATOM 1189 O O . LYS A 1 147 ? 19.027 27.958 35.463 1.00 57.25 144 LYS A O 1
ATOM 1195 N N . GLY A 1 148 ? 18.825 29.810 34.242 1.00 54.24 145 GLY A N 1
ATOM 1196 C CA . GLY A 1 148 ? 17.515 29.455 33.734 1.00 54.25 145 GLY A CA 1
ATOM 1197 C C . GLY A 1 148 ? 16.358 30.222 34.348 1.00 50.55 145 GLY A C 1
ATOM 1198 O O . GLY A 1 148 ? 15.209 29.975 34.001 1.00 52.91 145 GLY A O 1
ATOM 1199 N N . ASN A 1 149 ? 16.656 31.146 35.259 1.00 47.45 146 ASN A N 1
ATOM 1200 C CA . ASN A 1 149 ? 15.626 32.001 35.848 1.00 48.93 146 ASN A CA 1
ATOM 1201 C C . ASN A 1 149 ? 15.163 33.089 34.883 1.00 47.29 146 ASN A C 1
ATOM 1202 O O . ASN A 1 149 ? 15.931 33.548 34.038 1.00 44.16 146 ASN A O 1
ATOM 1207 N N . LYS A 1 150 ? 13.910 33.511 35.039 1.00 46.85 147 LYS A N 1
ATOM 1208 C CA . LYS A 1 150 ? 13.257 34.423 34.104 1.00 47.07 147 LYS A CA 1
ATOM 1209 C C . LYS A 1 150 ? 13.128 35.839 34.648 1.00 47.92 147 LYS A C 1
ATOM 1210 O O . LYS A 1 150 ? 12.598 36.042 35.736 1.00 46.22 147 LYS A O 1
ATOM 1216 N N A ARG A 1 151 ? 13.620 36.813 33.890 0.03 45.04 148 ARG A N 1
ATOM 1217 N N B ARG A 1 151 ? 13.595 36.820 33.879 0.97 42.43 148 ARG A N 1
ATOM 1218 C CA A ARG A 1 151 ? 13.453 38.214 34.253 0.03 46.54 148 ARG A CA 1
ATOM 1219 C CA B ARG A 1 151 ? 13.453 38.217 34.270 0.97 42.83 148 ARG A CA 1
ATOM 1220 C C A ARG A 1 151 ? 12.003 38.629 34.047 0.03 49.41 148 ARG A C 1
ATOM 1221 C C B ARG A 1 151 ? 12.043 38.695 33.986 0.97 49.28 148 ARG A C 1
ATOM 1222 O O A ARG A 1 151 ? 11.292 38.044 33.232 0.03 49.87 148 ARG A O 1
ATOM 1223 O O B ARG A 1 151 ? 11.399 38.213 33.056 0.97 50.54 148 ARG A O 1
ATOM 1238 N N . SER A 1 152 ? 11.575 39.656 34.774 1.00 46.01 149 SER A N 1
ATOM 1239 C CA . SER A 1 152 ? 10.279 40.311 34.645 1.00 59.52 149 SER A CA 1
ATOM 1240 C C . SER A 1 152 ? 10.403 41.640 33.909 1.00 58.86 149 SER A C 1
ATOM 1241 O O . SER A 1 152 ? 10.674 42.675 34.517 1.00 62.15 149 SER A O 1
ATOM 1244 N N . TYR A 1 153 ? 10.202 41.604 32.595 1.00 54.07 150 TYR A N 1
ATOM 1245 C CA . TYR A 1 153 ? 10.296 42.804 31.773 1.00 50.98 150 TYR A CA 1
ATOM 1246 C C . TYR A 1 153 ? 9.144 42.881 30.776 1.00 49.32 150 TYR A C 1
ATOM 1247 O O . TYR A 1 153 ? 9.080 43.797 29.956 1.00 50.82 150 TYR A O 1
ATOM 1265 N N . LYS B 1 5 ? 44.375 54.410 34.881 1.00 54.74 2 LYS B N 1
ATOM 1266 C CA . LYS B 1 5 ? 43.215 53.567 35.118 1.00 51.08 2 LYS B CA 1
ATOM 1267 C C . LYS B 1 5 ? 42.604 53.030 33.818 1.00 45.12 2 LYS B C 1
ATOM 1268 O O . LYS B 1 5 ? 42.490 53.741 32.822 1.00 41.33 2 LYS B O 1
ATOM 1274 N N . ASP B 1 6 ? 42.152 51.787 33.857 1.00 43.38 3 ASP B N 1
ATOM 1275 C CA . ASP B 1 6 ? 41.593 51.112 32.690 1.00 42.22 3 ASP B CA 1
ATOM 1276 C C . ASP B 1 6 ? 40.069 51.082 32.704 1.00 40.84 3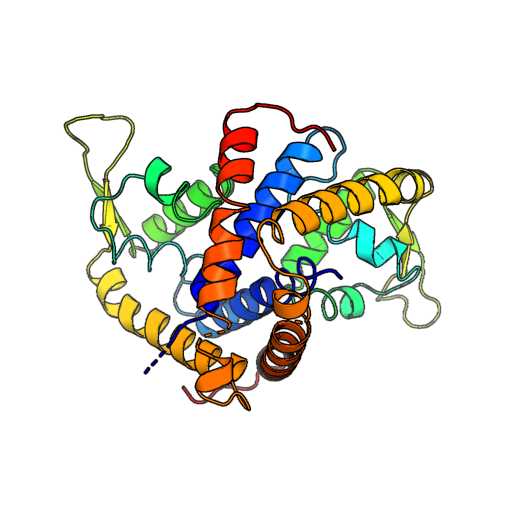 ASP B C 1
ATOM 1277 O O . ASP B 1 6 ? 39.466 50.765 33.708 1.00 40.48 3 ASP B O 1
ATOM 1282 N N . ILE B 1 7 ? 39.470 51.468 31.586 1.00 38.24 4 ILE B N 1
ATOM 1283 C CA . ILE B 1 7 ? 38.049 51.276 31.365 1.00 34.15 4 ILE B CA 1
ATOM 1284 C C . ILE B 1 7 ? 37.706 50.176 30.359 1.00 32.46 4 ILE B C 1
ATOM 1285 O O . ILE B 1 7 ? 36.538 49.793 30.264 1.00 32.47 4 ILE B O 1
ATOM 1290 N N A LEU B 1 8 ? 38.705 49.815 29.549 0.54 33.09 5 LEU B N 1
ATOM 1291 N N B LEU B 1 8 ? 38.738 49.763 29.528 0.46 33.10 5 LEU B N 1
ATOM 1292 C CA A LEU B 1 8 ? 38.466 48.948 28.406 0.54 32.72 5 LEU B CA 1
ATOM 1293 C CA B LEU B 1 8 ? 38.461 48.880 28.405 0.46 32.41 5 LEU B CA 1
ATOM 1294 C C A LEU B 1 8 ? 38.008 47.540 28.803 0.54 30.03 5 LEU B C 1
ATOM 1295 C C B LEU B 1 8 ? 37.932 47.541 28.853 0.46 29.64 5 LEU B C 1
ATOM 1296 O O A LEU B 1 8 ? 37.173 46.956 28.158 0.54 27.20 5 LEU B O 1
ATOM 1297 O O B LEU B 1 8 ? 37.173 46.914 28.158 0.46 27.37 5 LEU B O 1
ATOM 1306 N N . ARG B 1 9 ? 38.585 46.996 29.857 1.00 29.96 6 ARG B N 1
ATOM 1307 C CA . ARG B 1 9 ? 38.164 45.664 30.292 1.00 28.52 6 ARG B CA 1
ATOM 1308 C C . ARG B 1 9 ? 36.744 45.664 30.809 1.00 27.51 6 ARG B C 1
ATOM 1309 O O . ARG B 1 9 ? 35.971 44.766 30.487 1.00 27.92 6 ARG B O 1
ATOM 1317 N N . ASP B 1 10 ? 36.389 46.665 31.604 1.00 29.15 7 ASP B N 1
ATOM 1318 C CA . ASP B 1 10 ? 35.025 46.724 32.147 1.00 30.23 7 ASP B CA 1
ATOM 1319 C C . ASP B 1 10 ? 34.001 46.929 31.035 1.00 27.55 7 ASP B C 1
ATOM 1320 O O . ASP B 1 10 ? 32.931 46.322 31.040 1.00 24.41 7 ASP B O 1
ATOM 1325 N N . ILE B 1 11 ? 34.327 47.789 30.083 1.00 27.47 8 ILE B N 1
ATOM 1326 C CA . ILE B 1 11 ? 33.449 47.975 28.940 1.00 26.44 8 ILE B CA 1
ATOM 1327 C C . ILE B 1 11 ? 33.215 46.659 28.184 1.00 25.03 8 ILE B C 1
ATOM 1328 O O . ILE B 1 11 ? 32.079 46.322 27.849 1.00 23.56 8 ILE B O 1
ATOM 1333 N N . GLY B 1 12 ? 34.287 45.904 27.945 1.00 27.54 9 GLY B N 1
ATOM 1334 C CA . GLY B 1 12 ? 34.178 44.630 27.258 1.00 27.06 9 GLY B CA 1
ATOM 1335 C C . GLY B 1 12 ? 33.300 43.622 27.985 1.00 25.17 9 GLY B C 1
ATOM 1336 O O . GLY B 1 12 ? 32.523 42.895 27.362 1.00 22.38 9 GLY B O 1
ATOM 1337 N N A VAL B 1 13 ? 33.429 43.578 29.304 0.69 25.80 10 VAL B N 1
ATOM 1338 N N B VAL B 1 13 ? 33.415 43.563 29.305 0.31 25.72 10 VAL B N 1
ATOM 1339 C CA A VAL B 1 13 ? 32.662 42.634 30.107 0.69 25.30 10 VAL B CA 1
ATOM 1340 C CA B VAL B 1 13 ? 32.639 42.583 30.059 0.31 25.25 10 VAL B CA 1
ATOM 1341 C C A VAL B 1 13 ? 31.189 43.012 30.143 0.69 25.43 10 VAL B C 1
ATOM 1342 C C B VAL B 1 13 ? 31.171 42.997 30.188 0.31 25.19 10 VAL B C 1
ATOM 1343 O O A VAL B 1 13 ? 30.317 42.160 29.970 0.69 26.53 10 VAL B O 1
ATOM 1344 O O B VAL B 1 13 ? 30.280 42.153 30.113 0.31 25.93 10 VAL B O 1
ATOM 1351 N N . ILE B 1 14 ? 30.914 44.289 30.358 1.00 22.52 11 ILE B N 1
ATOM 1352 C CA . ILE B 1 14 ? 29.541 44.773 30.347 1.00 22.80 11 ILE B CA 1
ATOM 1353 C C . ILE B 1 14 ? 28.874 44.442 29.008 1.00 24.97 11 ILE B C 1
ATOM 1354 O O . ILE B 1 14 ? 27.767 43.900 28.961 1.00 23.95 11 ILE B O 1
ATOM 1359 N N . ALA B 1 15 ? 29.560 44.734 27.918 1.00 20.74 12 ALA B N 1
ATOM 1360 C CA . ALA B 1 15 ? 28.994 44.483 26.591 1.00 24.48 12 ALA B CA 1
ATOM 1361 C C . ALA B 1 15 ? 28.727 43.006 26.325 1.00 22.19 12 ALA B C 1
ATOM 1362 O O . ALA B 1 15 ? 27.684 42.646 25.736 1.00 22.16 12 ALA B O 1
ATOM 1364 N N . ARG B 1 16 ? 29.671 42.153 26.723 1.00 19.09 13 ARG B N 1
ATOM 1365 C CA . ARG B 1 16 ? 29.489 40.713 26.546 1.00 21.13 13 ARG B CA 1
ATOM 1366 C C . ARG B 1 16 ? 28.335 40.212 27.406 1.00 22.37 13 ARG B C 1
ATOM 1367 O O . ARG B 1 16 ? 27.531 39.403 26.951 1.00 22.01 13 ARG B O 1
ATOM 1375 N N . ALA B 1 17 ? 28.249 40.702 28.640 1.00 22.41 14 ALA B N 1
ATOM 1376 C CA . ALA B 1 17 ? 27.191 40.282 29.554 1.00 24.00 14 ALA B CA 1
ATOM 1377 C C . ALA B 1 17 ? 25.814 40.667 29.008 1.00 23.40 14 ALA B C 1
ATOM 1378 O O . ALA B 1 17 ? 24.872 39.869 29.052 1.00 24.37 14 ALA B O 1
ATOM 1380 N N . LEU B 1 18 ? 25.701 41.881 28.481 1.00 23.10 15 LEU B N 1
ATOM 1381 C CA . LEU B 1 18 ? 24.440 42.348 27.909 1.00 21.73 15 LEU B CA 1
ATOM 1382 C C . LEU B 1 18 ? 24.025 41.521 26.694 1.00 24.60 15 LEU B C 1
ATOM 1383 O O . LEU B 1 18 ? 22.856 41.148 26.559 1.00 29.30 15 LEU B O 1
ATOM 1388 N N . ASP B 1 19 ? 24.970 41.230 25.808 1.00 25.51 16 ASP B N 1
ATOM 1389 C CA . ASP B 1 19 ? 24.654 40.405 24.652 1.00 28.85 16 ASP B CA 1
ATOM 1390 C C . ASP B 1 19 ? 24.262 38.976 25.051 1.00 28.78 16 ASP B C 1
ATOM 1391 O O . ASP B 1 19 ? 23.340 38.412 24.468 1.00 25.67 16 ASP B O 1
ATOM 1396 N N . SER B 1 20 ? 24.962 38.394 26.030 1.00 26.11 17 SER B N 1
ATOM 1397 C CA . SER B 1 20 ? 24.614 37.063 26.526 1.00 26.32 17 SER B CA 1
ATOM 1398 C C . SER B 1 20 ? 23.176 37.014 27.041 1.00 25.50 17 SER B C 1
ATOM 1399 O O . SER B 1 20 ? 22.425 36.068 26.757 1.00 23.76 17 SER B O 1
ATOM 1402 N N . ILE B 1 21 ? 22.801 38.023 27.816 1.00 23.22 18 ILE B N 1
ATOM 1403 C CA . ILE B 1 21 ? 21.451 38.091 28.373 1.00 23.81 18 ILE B CA 1
ATOM 1404 C C . ILE B 1 21 ? 20.408 38.214 27.254 1.00 24.94 18 ILE B C 1
ATOM 1405 O O . ILE B 1 21 ? 19.392 37.519 27.249 1.00 24.87 18 ILE B O 1
ATOM 1410 N N . SER B 1 22 ? 20.676 39.089 26.293 1.00 20.44 19 SER B N 1
ATOM 1411 C CA . SER B 1 22 ? 19.730 39.291 25.203 1.00 22.44 19 SER B CA 1
ATOM 1412 C C . SER B 1 22 ? 19.570 38.001 24.417 1.00 22.47 19 SER B C 1
ATOM 1413 O O . SER B 1 22 ? 18.454 37.621 24.066 1.00 23.70 19 SER B O 1
ATOM 1416 N N . ASN B 1 23 ? 20.688 37.325 24.154 1.00 23.27 20 ASN B N 1
ATOM 1417 C CA . ASN B 1 23 ? 20.668 36.076 23.392 1.00 24.59 20 ASN B CA 1
ATOM 1418 C C . ASN B 1 23 ? 19.822 35.005 24.077 1.00 27.34 20 ASN B C 1
ATOM 1419 O O . ASN B 1 23 ? 19.088 34.264 23.430 1.00 25.92 20 ASN B O 1
ATOM 1424 N N . ILE B 1 24 ? 19.925 34.931 25.394 1.00 21.70 21 ILE B N 1
ATOM 1425 C CA . ILE B 1 24 ? 19.093 34.005 26.149 1.00 21.42 21 ILE B CA 1
ATOM 1426 C C . ILE B 1 24 ? 17.624 34.390 26.061 1.00 20.57 21 ILE B C 1
ATOM 1427 O O . ILE B 1 24 ? 16.769 33.526 25.886 1.00 22.82 21 ILE B O 1
ATOM 1432 N N . GLU B 1 25 ? 17.329 35.687 26.169 1.00 20.28 22 GLU B N 1
ATOM 1433 C CA . GLU B 1 25 ? 15.942 36.150 26.141 1.00 23.16 22 GLU B CA 1
ATOM 1434 C C . GLU B 1 25 ? 15.263 36.166 24.757 1.00 21.47 22 GLU B C 1
ATOM 1435 O O . GLU B 1 25 ? 14.037 36.308 24.661 1.00 21.31 22 GLU B O 1
ATOM 1441 N N . PHE B 1 26 ? 16.049 36.001 23.695 1.00 20.16 23 PHE B N 1
ATOM 1442 C CA . PHE B 1 26 ? 15.524 35.999 22.332 1.00 24.11 23 PHE B CA 1
ATOM 1443 C C . PHE B 1 26 ? 15.724 34.641 21.683 1.00 21.83 23 PHE B C 1
ATOM 1444 O O . PHE B 1 26 ? 15.525 34.491 20.482 1.00 23.10 23 PHE B O 1
ATOM 1452 N N . LYS B 1 27 ? 16.124 33.661 22.484 1.00 22.10 24 LYS B N 1
ATOM 1453 C CA . LYS B 1 27 ? 16.536 32.347 21.982 1.00 28.24 24 LYS B CA 1
ATOM 1454 C C . LYS B 1 27 ? 15.479 31.651 21.136 1.00 31.38 24 LYS B C 1
ATOM 1455 O O . LYS B 1 27 ? 15.804 30.948 20.186 1.00 30.07 24 LYS B O 1
ATOM 1461 N N . GLU B 1 28 ? 14.210 31.844 21.473 1.00 20.58 25 GLU B N 1
ATOM 1462 C CA . GLU B 1 28 ? 13.152 31.135 20.764 1.00 23.96 25 GLU B CA 1
ATOM 1463 C C . GLU B 1 28 ? 12.609 31.901 19.568 1.00 26.74 25 GLU B C 1
ATOM 1464 O O . GLU B 1 28 ? 11.720 31.416 18.865 1.00 27.10 25 GLU B O 1
ATOM 1470 N N . LEU B 1 29 ? 13.126 33.103 19.347 1.00 22.16 26 LEU B N 1
ATOM 1471 C CA . LEU B 1 29 ? 12.543 34.011 18.372 1.00 24.94 26 LEU B CA 1
ATOM 1472 C C . LEU B 1 29 ? 13.454 34.286 17.174 1.00 24.78 26 LEU B C 1
ATOM 1473 O O . LEU B 1 29 ? 13.242 35.267 16.453 1.00 24.41 26 LEU B O 1
ATOM 1478 N N . ASN B 1 30 ? 14.452 33.427 16.965 1.00 21.21 27 ASN B N 1
ATOM 1479 C CA . ASN B 1 30 ? 15.433 33.601 15.879 1.00 26.69 27 ASN B CA 1
ATOM 1480 C C . ASN B 1 30 ? 16.169 34.932 15.920 1.00 27.73 27 ASN B C 1
ATOM 1481 O O . ASN B 1 30 ? 16.516 35.493 14.878 1.00 27.06 27 ASN B O 1
ATOM 1486 N N . LEU B 1 31 ? 16.397 35.445 17.121 1.00 26.43 28 LEU B N 1
ATOM 1487 C CA . LEU B 1 31 ? 17.047 36.738 17.271 1.00 24.35 28 LEU B CA 1
ATOM 1488 C C . LEU B 1 31 ? 18.282 36.636 18.155 1.00 25.29 28 LEU B C 1
ATOM 1489 O O . LEU B 1 31 ? 18.874 37.648 18.523 1.00 26.57 28 LEU B O 1
ATOM 1494 N N . ALA B 1 32 ? 18.680 35.405 18.471 1.00 23.71 29 ALA B N 1
ATOM 1495 C CA . ALA B 1 32 ? 19.885 35.184 19.265 1.00 24.39 29 ALA B CA 1
ATOM 1496 C C . ALA B 1 32 ? 21.122 35.176 18.370 1.00 28.16 29 ALA B C 1
ATOM 1497 O O . ALA B 1 32 ? 21.051 35.570 17.209 1.00 26.94 29 ALA B O 1
ATOM 1499 N N . LYS B 1 33 ? 22.248 34.725 18.921 1.00 30.95 30 LYS B N 1
ATOM 1500 C CA . LYS B 1 33 ? 23.537 34.792 18.244 1.00 33.01 30 LYS B CA 1
ATOM 1501 C C . LYS B 1 33 ? 23.838 36.224 17.805 1.00 32.77 30 LYS B C 1
ATOM 1502 O O . LYS B 1 33 ? 24.444 36.450 16.763 1.00 36.47 30 LYS B O 1
ATOM 1508 N N . GLY B 1 34 ? 23.388 37.187 18.600 1.00 27.55 31 GLY B N 1
ATOM 1509 C CA . GLY B 1 34 ? 23.633 38.588 18.317 1.00 29.58 31 GLY B CA 1
ATOM 1510 C C . GLY B 1 34 ? 22.850 39.205 17.170 1.00 29.01 31 GLY B C 1
ATOM 1511 O O . GLY B 1 34 ? 23.096 40.350 16.817 1.00 29.08 31 GLY B O 1
ATOM 1512 N N . GLN B 1 35 ? 21.894 38.480 16.601 1.00 26.74 32 GLN B N 1
ATOM 1513 C CA . GLN B 1 35 ? 21.168 38.992 15.438 1.00 27.55 32 GLN B CA 1
ATOM 1514 C C . GLN B 1 35 ? 20.291 40.200 15.747 1.00 27.68 32 GLN B C 1
ATOM 1515 O O . GLN B 1 35 ? 20.011 41.002 14.857 1.00 23.73 32 GLN B O 1
ATOM 1521 N N . PHE B 1 36 ? 19.843 40.315 16.997 1.00 23.35 33 PHE B N 1
ATOM 1522 C CA . PHE B 1 36 ? 18.960 41.406 17.399 1.00 23.72 33 PHE B CA 1
ATOM 1523 C C . PHE B 1 36 ? 19.545 42.804 17.131 1.00 24.68 33 PHE B C 1
ATOM 1524 O O . PHE B 1 36 ? 18.806 43.741 16.847 1.00 26.43 33 PHE B O 1
ATOM 1532 N N A ILE B 1 37 ? 20.866 42.929 17.224 0.53 24.60 34 ILE B N 1
ATOM 1533 N N B ILE B 1 37 ? 20.870 42.947 17.225 0.47 24.67 34 ILE B N 1
ATOM 1534 C CA A ILE B 1 37 ? 21.529 44.204 16.984 0.53 26.85 34 ILE B CA 1
ATOM 1535 C CA B ILE B 1 37 ? 21.499 44.246 16.985 0.47 25.93 34 ILE B CA 1
ATOM 1536 C C A ILE B 1 37 ? 21.321 44.673 15.549 0.53 27.77 34 ILE B C 1
ATOM 1537 C C B ILE B 1 37 ? 21.366 44.689 15.534 0.47 27.82 34 ILE B C 1
ATOM 1538 O O A ILE B 1 37 ? 21.137 45.862 15.294 0.53 30.08 34 ILE B O 1
ATOM 1539 O O B ILE B 1 37 ? 21.295 45.884 15.251 0.47 29.89 34 ILE B O 1
ATOM 1548 N N . TYR B 1 38 ? 21.344 43.732 14.612 1.00 25.31 35 TYR B N 1
ATOM 1549 C CA . TYR B 1 38 ? 21.209 44.065 13.199 1.00 25.36 35 TYR B CA 1
ATOM 1550 C C . TYR B 1 38 ? 19.776 44.462 12.884 1.00 24.74 35 TYR B C 1
ATOM 1551 O O . TYR B 1 38 ? 19.539 45.429 12.167 1.00 23.79 35 TYR B O 1
ATOM 1560 N N . LEU B 1 39 ? 18.816 43.717 13.422 1.00 20.34 36 LEU B N 1
ATOM 1561 C CA . LEU B 1 39 ? 17.424 44.000 13.114 1.00 23.46 36 LEU B CA 1
ATOM 1562 C C . LEU B 1 39 ? 17.036 45.377 13.625 1.00 26.06 36 LEU B C 1
ATOM 1563 O O . LEU B 1 39 ? 16.315 46.121 12.943 1.00 28.30 36 LEU B O 1
ATOM 1568 N N . VAL B 1 40 ? 17.529 45.720 14.814 1.00 23.29 37 VAL B N 1
ATOM 1569 C CA . VAL B 1 40 ? 17.255 47.033 15.394 1.00 24.91 37 VAL B CA 1
ATOM 1570 C C . VAL B 1 40 ? 17.703 48.177 14.480 1.00 25.54 37 VAL B C 1
ATOM 1571 O O . VAL B 1 40 ? 16.928 49.091 14.201 1.00 24.89 37 VAL B O 1
ATOM 1575 N N A ARG B 1 41 ? 18.950 48.132 14.023 0.38 25.24 38 ARG B N 1
ATOM 1576 N N B ARG B 1 41 ? 18.940 48.115 14.009 0.62 25.31 38 ARG B N 1
ATOM 1577 C CA A ARG B 1 41 ? 19.484 49.169 13.147 0.38 25.38 38 ARG B CA 1
ATOM 1578 C CA B ARG B 1 41 ? 19.478 49.166 13.157 0.62 25.20 38 ARG B CA 1
ATOM 1579 C C A ARG B 1 41 ? 18.728 49.221 11.823 0.38 24.54 38 ARG B C 1
ATOM 1580 C C B ARG B 1 41 ? 18.793 49.212 11.794 0.62 24.51 38 ARG B C 1
ATOM 1581 O O A ARG B 1 41 ? 18.478 50.299 11.283 0.38 25.27 38 ARG B O 1
ATOM 1582 O O B ARG B 1 41 ? 18.624 50.284 11.217 0.62 25.10 38 ARG B O 1
ATOM 1597 N N . ILE B 1 42 ? 18.402 48.050 11.286 1.00 22.17 39 ILE B N 1
ATOM 1598 C CA . ILE B 1 42 ? 17.744 47.964 9.984 1.00 24.29 39 ILE B CA 1
ATOM 1599 C C . ILE B 1 42 ? 16.307 48.505 10.047 1.00 23.12 39 ILE B C 1
ATOM 1600 O O . ILE B 1 42 ? 15.845 49.162 9.118 1.00 25.17 39 ILE B O 1
ATOM 1605 N N . CYS B 1 43 ? 15.611 48.247 11.152 1.00 23.17 40 CYS B N 1
ATOM 1606 C CA . CYS B 1 43 ? 14.298 48.862 11.370 1.00 25.38 40 CYS B CA 1
ATOM 1607 C C . CYS B 1 43 ? 14.391 50.383 11.472 1.00 27.37 40 CYS B C 1
ATOM 1608 O O . CYS B 1 43 ? 13.525 51.103 10.971 1.00 26.37 40 CYS B O 1
ATOM 1611 N N . GLU B 1 44 ? 15.444 50.863 12.124 1.00 25.87 41 GLU B N 1
ATOM 1612 C CA . GLU B 1 44 ? 15.621 52.296 12.353 1.00 27.64 41 GLU B CA 1
ATOM 1613 C C . GLU B 1 44 ? 16.182 53.028 11.131 1.00 31.36 41 GLU B C 1
ATOM 1614 O O . GLU B 1 44 ? 16.037 54.235 11.008 1.00 31.95 41 GLU B O 1
ATOM 1620 N N . ASN B 1 45 ? 16.812 52.287 10.229 1.00 30.24 42 ASN B N 1
ATOM 1621 C CA . ASN B 1 45 ? 17.424 52.867 9.033 1.00 33.25 42 ASN B CA 1
ATOM 1622 C C . ASN B 1 45 ? 16.991 52.063 7.818 1.00 30.97 42 ASN B C 1
ATOM 1623 O O . ASN B 1 45 ? 17.815 51.414 7.181 1.00 31.19 42 ASN B O 1
ATOM 1628 N N . GLN B 1 46 ? 15.701 52.085 7.509 1.00 25.65 43 GLN B N 1
ATOM 1629 C CA . GLN B 1 46 ? 15.171 51.231 6.450 1.00 26.95 43 GLN B CA 1
ATOM 1630 C C . GLN B 1 46 ? 15.807 51.551 5.106 1.00 27.49 43 GLN B C 1
ATOM 1631 O O . GLN B 1 46 ? 15.853 52.700 4.715 1.00 26.56 43 GLN B O 1
ATOM 1637 N N . GLY B 1 47 ? 16.294 50.532 4.406 1.00 25.24 44 GLY B N 1
ATOM 1638 C CA . GLY B 1 47 ? 16.946 50.751 3.122 1.00 28.36 44 GLY B CA 1
ATOM 1639 C C . GLY B 1 47 ? 18.457 50.925 3.201 1.00 29.30 44 GLY B C 1
ATOM 1640 O O . GLY B 1 47 ? 19.116 51.138 2.185 1.00 29.34 44 GLY B O 1
ATOM 1641 N N . ILE B 1 48 ? 19.010 50.836 4.405 1.00 27.09 45 ILE B N 1
ATOM 1642 C CA . ILE B 1 48 ? 20.447 50.998 4.607 1.00 30.89 45 ILE B CA 1
ATOM 1643 C C . ILE B 1 48 ? 21.220 49.905 3.867 1.00 30.06 45 ILE B C 1
ATOM 1644 O O . ILE B 1 48 ? 20.771 48.773 3.785 1.00 26.82 45 ILE B O 1
ATOM 1649 N N . ILE B 1 49 ? 22.378 50.234 3.307 1.00 28.96 46 ILE B N 1
ATOM 1650 C CA . ILE B 1 49 ? 23.193 49.178 2.717 1.00 28.97 46 ILE B CA 1
ATOM 1651 C C . ILE B 1 49 ? 24.098 48.556 3.772 1.00 29.27 46 ILE B C 1
ATOM 1652 O O . ILE B 1 49 ? 24.337 49.144 4.835 1.00 29.06 46 ILE B O 1
ATOM 1657 N N . GLN B 1 50 ? 24.597 47.362 3.488 1.00 32.35 47 GLN B N 1
ATOM 1658 C CA . GLN B 1 50 ? 25.373 46.623 4.481 1.00 31.03 47 GLN B CA 1
ATOM 1659 C C . GLN B 1 50 ? 26.674 47.328 4.921 1.00 30.93 47 GLN B C 1
ATOM 1660 O O . GLN B 1 50 ? 27.035 47.297 6.089 1.00 29.17 47 GLN B O 1
ATOM 1666 N N . GLU B 1 51 ? 27.376 47.971 3.999 1.00 36.42 48 GLU B N 1
ATOM 1667 C CA . GLU B 1 51 ? 28.641 48.595 4.382 1.00 41.92 48 GLU B CA 1
ATOM 1668 C C . GLU B 1 51 ? 28.419 49.779 5.336 1.00 37.99 48 GLU B C 1
ATOM 1669 O O . GLU B 1 51 ? 29.256 50.063 6.186 1.00 39.63 48 GLU B O 1
ATOM 1675 N N . LYS B 1 52 ? 27.279 50.447 5.212 1.00 34.21 49 LYS B N 1
ATOM 1676 C CA . LYS B 1 52 ? 26.945 51.550 6.113 1.00 33.79 49 LYS B CA 1
ATOM 1677 C C . LYS B 1 52 ? 26.549 51.025 7.484 1.00 30.82 49 LYS B C 1
ATOM 1678 O O . LYS B 1 52 ? 26.903 51.604 8.519 1.00 30.86 49 LYS B O 1
ATOM 1684 N N . LEU B 1 53 ? 25.823 49.913 7.482 1.00 28.10 50 LEU B N 1
ATOM 1685 C CA . LEU B 1 53 ? 25.430 49.228 8.707 1.00 27.86 50 LEU B CA 1
ATOM 1686 C C . LEU B 1 53 ? 26.664 48.779 9.493 1.00 28.94 50 LEU B C 1
ATOM 1687 O O . LEU B 1 53 ? 26.744 48.943 10.713 1.00 25.82 50 LEU B O 1
ATOM 1692 N N . VAL B 1 54 ? 27.615 48.200 8.776 1.00 28.09 51 VAL B N 1
ATOM 1693 C CA . VAL B 1 54 ? 28.865 47.750 9.368 1.00 32.33 51 VAL B CA 1
ATOM 1694 C C . VAL B 1 54 ? 29.606 48.907 10.014 1.00 33.64 51 VAL B C 1
ATOM 1695 O O . VAL B 1 54 ? 30.182 48.761 11.093 1.00 34.41 51 VAL B O 1
ATOM 1699 N N A ASP B 1 55 ? 29.588 50.069 9.365 0.53 35.00 52 ASP B N 1
ATOM 1700 N N B ASP B 1 55 ? 29.579 50.065 9.350 0.47 35.16 52 ASP B N 1
ATOM 1701 C CA A ASP B 1 55 ? 30.245 51.237 9.933 0.53 38.45 52 ASP B CA 1
ATOM 1702 C CA B ASP B 1 55 ? 30.208 51.281 9.864 0.47 38.90 52 ASP B CA 1
ATOM 1703 C C A ASP B 1 55 ? 29.516 51.789 11.154 0.53 37.05 52 ASP B C 1
ATOM 1704 C C B ASP B 1 55 ? 29.517 51.785 11.129 0.47 37.01 52 ASP B C 1
ATOM 1705 O O A ASP B 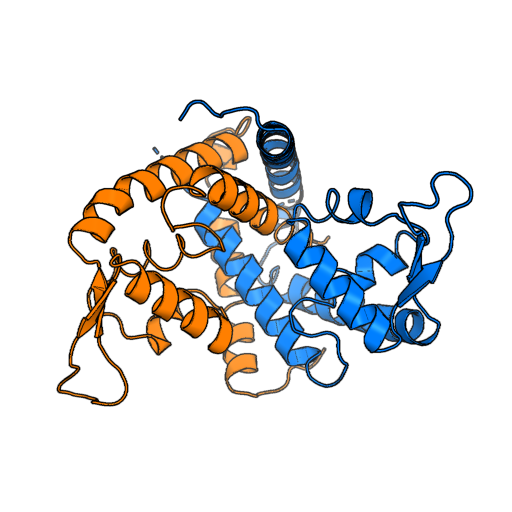1 55 ? 30.144 52.316 12.071 0.53 38.47 52 ASP B O 1
ATOM 1706 O O B ASP B 1 55 ? 30.172 52.276 12.048 0.47 38.35 52 ASP B O 1
ATOM 1715 N N . ILE B 1 56 ? 28.194 51.661 11.171 1.00 31.63 53 ILE B N 1
ATOM 1716 C CA . ILE B 1 56 ? 27.422 52.057 12.336 1.00 31.11 53 ILE B CA 1
ATOM 1717 C C . ILE B 1 56 ? 27.762 51.160 13.533 1.00 28.94 53 ILE B C 1
ATOM 1718 O O . ILE B 1 56 ? 27.936 51.639 14.651 1.00 26.37 53 ILE B O 1
ATOM 1723 N N . LEU B 1 57 ? 27.869 49.859 13.282 1.00 26.36 54 LEU B N 1
ATOM 1724 C CA . LEU B 1 57 ? 28.046 48.875 14.344 1.00 27.86 54 LEU B CA 1
ATOM 1725 C C . LEU B 1 57 ? 29.499 48.662 14.765 1.00 26.74 54 LEU B C 1
ATOM 1726 O O . LEU B 1 57 ? 29.745 48.115 15.845 1.00 28.56 54 LEU B O 1
ATOM 1731 N N . LYS B 1 58 ? 30.439 49.079 13.912 1.00 25.97 55 LYS B N 1
ATOM 1732 C CA . LYS B 1 58 ? 31.883 48.884 14.125 1.00 30.73 55 LYS B CA 1
ATOM 1733 C C . LYS B 1 58 ? 32.226 47.413 14.283 1.00 35.23 55 LYS B C 1
ATOM 1734 O O . LYS B 1 58 ? 33.009 47.031 15.154 1.00 34.02 55 LYS B O 1
ATOM 1740 N N . ILE B 1 59 ? 31.620 46.593 13.439 1.00 35.60 56 ILE B N 1
ATOM 1741 C CA . ILE B 1 59 ? 31.849 45.162 13.448 1.00 36.11 56 ILE B CA 1
ATOM 1742 C C . ILE B 1 59 ? 32.568 44.789 12.148 1.00 40.83 56 ILE B C 1
ATOM 1743 O O . ILE B 1 59 ? 32.704 45.620 11.248 1.00 43.75 56 ILE B O 1
ATOM 1748 N N . ASP B 1 60 ? 33.057 43.560 12.050 1.00 41.84 57 ASP B N 1
ATOM 1749 C CA . ASP B 1 60 ? 33.719 43.113 10.834 1.00 46.65 57 ASP B CA 1
ATOM 1750 C C . ASP B 1 60 ? 32.715 42.631 9.783 1.00 44.33 57 ASP B C 1
ATOM 1751 O O . ASP B 1 60 ? 31.621 42.180 10.113 1.00 40.43 57 ASP B O 1
ATOM 1756 N N . ARG B 1 61 ? 33.113 42.715 8.522 1.00 47.01 58 ARG B N 1
ATOM 1757 C CA . ARG B 1 61 ? 32.244 42.371 7.401 1.00 47.79 58 ARG B CA 1
ATOM 1758 C C . ARG B 1 61 ? 31.711 40.928 7.429 1.00 45.30 58 ARG B C 1
ATOM 1759 O O . ARG B 1 61 ? 30.525 40.695 7.188 1.00 42.99 58 ARG B O 1
ATOM 1767 N N . THR B 1 62 ? 32.580 39.969 7.738 1.00 48.47 59 THR B N 1
ATOM 1768 C CA . THR B 1 62 ? 32.180 38.562 7.718 1.00 50.48 59 THR B CA 1
ATOM 1769 C C . THR B 1 62 ? 31.169 38.244 8.813 1.00 46.45 59 THR B C 1
ATOM 1770 O O . THR B 1 62 ? 30.199 37.526 8.574 1.00 44.51 59 THR B O 1
ATOM 1774 N N . THR B 1 63 ? 31.378 38.788 10.009 1.00 44.24 60 THR B N 1
ATOM 1775 C CA . THR B 1 63 ? 30.397 38.617 11.076 1.00 40.65 60 THR B CA 1
ATOM 1776 C C . THR B 1 63 ? 29.051 39.225 10.668 1.00 37.39 60 THR B C 1
ATOM 1777 O O . THR B 1 63 ? 28.004 38.600 10.833 1.00 38.64 60 THR B O 1
ATOM 1781 N N . ALA B 1 64 ? 29.073 40.437 10.121 1.00 34.47 61 ALA B N 1
ATOM 1782 C CA . ALA B 1 64 ? 27.828 41.079 9.698 1.00 34.03 61 ALA B CA 1
ATOM 1783 C C . ALA B 1 64 ? 27.128 40.276 8.604 1.00 36.86 61 ALA B C 1
ATOM 1784 O O . ALA B 1 64 ? 25.913 40.091 8.647 1.00 36.89 61 ALA B O 1
ATOM 1786 N N . SER B 1 65 ? 27.892 39.816 7.620 1.00 39.94 62 SER B N 1
ATOM 1787 C CA . SER B 1 65 ? 27.326 39.008 6.544 1.00 44.85 62 SER B CA 1
ATOM 1788 C C . SER B 1 65 ? 26.614 37.759 7.060 1.00 40.93 62 SER B C 1
ATOM 1789 O O . SER B 1 65 ? 25.514 37.453 6.615 1.00 38.78 62 SER B O 1
ATOM 1792 N N . ARG B 1 66 ? 27.238 37.050 7.998 1.00 42.37 63 ARG B N 1
ATOM 1793 C CA . ARG B 1 66 ? 26.636 35.848 8.570 1.00 45.34 63 ARG B CA 1
ATOM 1794 C C . ARG B 1 66 ? 25.294 36.161 9.220 1.00 41.04 63 ARG B C 1
ATOM 1795 O O . ARG B 1 66 ? 24.306 35.465 8.990 1.00 37.98 63 ARG B O 1
ATOM 1803 N N . ALA B 1 67 ? 25.268 37.217 10.026 1.00 37.92 64 ALA B N 1
ATOM 1804 C CA . ALA B 1 67 ? 24.067 37.595 10.754 1.00 34.94 64 ALA B CA 1
ATOM 1805 C C . ALA B 1 67 ? 22.943 38.040 9.819 1.00 34.22 64 ALA B C 1
ATOM 1806 O O . ALA B 1 67 ? 21.782 37.674 10.001 1.00 28.77 64 ALA B O 1
ATOM 1808 N N . ILE B 1 68 ? 23.302 38.825 8.814 1.00 33.57 65 ILE B N 1
ATOM 1809 C CA . ILE B 1 68 ? 22.340 39.347 7.853 1.00 30.39 65 ILE B CA 1
ATOM 1810 C C . ILE B 1 68 ? 21.653 38.238 7.046 1.00 33.04 65 ILE B C 1
ATOM 1811 O O . ILE B 1 68 ? 20.434 38.248 6.865 1.00 32.10 65 ILE B O 1
ATOM 1816 N N . LYS B 1 69 ? 22.436 37.288 6.552 1.00 35.52 66 LYS B N 1
ATOM 1817 C CA . LYS B 1 69 ? 21.871 36.202 5.770 1.00 39.55 66 LYS B CA 1
ATOM 1818 C C . LYS B 1 69 ? 20.985 35.304 6.635 1.00 35.35 66 LYS B C 1
ATOM 1819 O O . LYS B 1 69 ? 20.003 34.748 6.154 1.00 37.64 66 LYS B O 1
ATOM 1825 N N . ASN B 1 70 ? 21.321 35.178 7.913 1.00 34.34 67 ASN B N 1
ATOM 1826 C CA . ASN B 1 70 ? 20.485 34.381 8.805 1.00 36.21 67 ASN B CA 1
ATOM 1827 C C . ASN B 1 70 ? 19.146 35.052 9.117 1.00 32.41 67 ASN B C 1
ATOM 1828 O O . ASN B 1 70 ? 18.115 34.386 9.165 1.00 32.46 67 ASN B O 1
ATOM 1833 N N . LEU B 1 71 ? 19.170 36.364 9.325 1.00 27.71 68 LEU B N 1
ATOM 1834 C CA . LEU B 1 71 ? 17.948 37.148 9.479 1.00 28.24 68 LEU B CA 1
ATOM 1835 C C . LEU B 1 71 ? 17.079 37.060 8.226 1.00 31.28 68 LEU B C 1
ATOM 1836 O O . LEU B 1 71 ? 15.853 37.034 8.304 1.00 31.01 68 LEU B O 1
ATOM 1841 N N . GLU B 1 72 ? 17.729 37.018 7.070 1.00 29.48 69 GLU B N 1
ATOM 1842 C CA . GLU B 1 72 ? 17.037 36.875 5.801 1.00 32.78 69 GLU B CA 1
ATOM 1843 C C . GLU B 1 72 ? 16.410 35.489 5.715 1.00 37.91 69 GLU B C 1
ATOM 1844 O O . GLU B 1 72 ? 15.252 35.339 5.319 1.00 38.45 69 GLU B O 1
ATOM 1850 N N . LYS B 1 73 ? 17.184 34.475 6.085 1.00 37.14 70 LYS B N 1
ATOM 1851 C CA . LYS B 1 73 ? 16.707 33.096 6.057 1.00 40.44 70 LYS B CA 1
ATOM 1852 C C . LYS B 1 73 ? 15.474 32.927 6.953 1.00 40.39 70 LYS B C 1
ATOM 1853 O O . LYS B 1 73 ? 14.547 32.196 6.618 1.00 41.78 70 LYS B O 1
ATOM 1859 N N . ASN B 1 74 ? 15.459 33.621 8.083 1.00 32.25 71 ASN B N 1
ATOM 1860 C CA . ASN B 1 74 ? 14.356 33.480 9.031 1.00 33.99 71 ASN B CA 1
ATOM 1861 C C . ASN B 1 74 ? 13.201 34.459 8.798 1.00 32.47 71 ASN B C 1
ATOM 1862 O O . ASN B 1 74 ? 12.293 34.565 9.620 1.00 35.77 71 ASN B O 1
ATOM 1867 N N . GLY B 1 75 ? 13.239 35.168 7.680 1.00 32.79 72 GLY B N 1
ATOM 1868 C CA . GLY B 1 75 ? 12.157 36.054 7.290 1.00 32.53 72 GLY B CA 1
ATOM 1869 C C . GLY B 1 75 ? 11.976 37.287 8.157 1.00 30.98 72 GLY B C 1
ATOM 1870 O O . GLY B 1 75 ? 10.857 37.766 8.315 1.00 31.88 72 GLY B O 1
ATOM 1871 N N . LEU B 1 76 ? 13.070 37.806 8.711 1.00 25.87 73 LEU B N 1
ATOM 1872 C CA . LEU B 1 76 ? 13.030 39.023 9.534 1.00 23.70 73 LEU B CA 1
ATOM 1873 C C . LEU B 1 76 ? 13.519 40.267 8.778 1.00 24.10 73 LEU B C 1
ATOM 1874 O O . LEU B 1 76 ? 13.168 41.393 9.123 1.00 24.56 73 LEU B O 1
ATOM 1879 N N . ILE B 1 77 ? 14.349 40.064 7.763 1.00 24.75 74 ILE B N 1
ATOM 1880 C CA . ILE B 1 77 ? 14.746 41.161 6.895 1.00 25.56 74 ILE B CA 1
ATOM 1881 C C . ILE B 1 77 ? 14.689 40.687 5.457 1.00 27.47 74 ILE B C 1
ATOM 1882 O O . ILE B 1 77 ? 14.628 39.493 5.188 1.00 27.77 74 ILE B O 1
ATOM 1887 N N . ILE B 1 78 ? 14.690 41.632 4.531 1.00 28.62 75 ILE B N 1
ATOM 1888 C CA . ILE B 1 78 ? 14.670 41.288 3.121 1.00 31.37 75 ILE B CA 1
ATOM 1889 C C . ILE B 1 78 ? 15.626 42.241 2.401 1.00 32.65 75 ILE B C 1
ATOM 1890 O O . ILE B 1 78 ? 15.754 43.402 2.781 1.00 32.74 75 ILE B O 1
ATOM 1895 N N . LYS B 1 79 ? 16.341 41.730 1.407 1.00 35.01 76 LYS B N 1
ATOM 1896 C CA . LYS B 1 79 ? 17.212 42.568 0.591 1.00 34.52 76 LYS B CA 1
ATOM 1897 C C . LYS B 1 79 ? 16.493 43.014 -0.676 1.00 34.17 76 LYS B C 1
ATOM 1898 O O . LYS B 1 79 ? 15.900 42.201 -1.387 1.00 35.65 76 LYS B O 1
ATOM 1904 N N . LYS B 1 80 ? 16.541 44.311 -0.951 1.00 32.20 77 LYS B N 1
ATOM 1905 C CA . LYS B 1 80 ? 15.870 44.862 -2.118 1.00 34.01 77 LYS B CA 1
ATOM 1906 C C . LYS B 1 80 ? 16.879 45.432 -3.105 1.00 30.98 77 LYS B C 1
ATOM 1907 O O . LYS B 1 80 ? 17.989 45.788 -2.728 1.00 30.00 77 LYS B O 1
ATOM 1913 N N . GLN B 1 81 ? 16.473 45.504 -4.370 1.00 29.85 78 GLN B N 1
ATOM 1914 C CA . GLN B 1 81 ? 17.326 45.998 -5.442 1.00 31.70 78 GLN B CA 1
ATOM 1915 C C . GLN B 1 81 ? 17.768 47.426 -5.182 1.00 31.32 78 GLN B C 1
ATOM 1916 O O . GLN B 1 81 ? 16.956 48.269 -4.796 1.00 28.28 78 GLN B O 1
ATOM 1922 N N . ASN B 1 82 ? 19.054 47.693 -5.399 1.00 27.97 79 ASN B N 1
ATOM 1923 C CA . ASN B 1 82 ? 19.585 49.042 -5.322 1.00 29.54 79 ASN B CA 1
ATOM 1924 C C . ASN B 1 82 ? 19.893 49.515 -6.740 1.00 24.79 79 ASN B C 1
ATOM 1925 O O . ASN B 1 82 ? 20.863 49.085 -7.338 1.00 25.46 79 ASN B O 1
ATOM 1930 N N . LYS B 1 83 ? 19.059 50.403 -7.273 1.00 26.34 80 LYS B N 1
ATOM 1931 C CA . LYS B 1 83 ? 19.162 50.812 -8.669 1.00 26.61 80 LYS B CA 1
ATOM 1932 C C . LYS B 1 83 ? 20.454 51.587 -8.937 1.00 26.39 80 LYS B C 1
ATOM 1933 O O . LYS B 1 83 ? 20.909 51.685 -10.073 1.00 26.95 80 LYS B O 1
ATOM 1939 N N . ASN B 1 84 ? 21.043 52.124 -7.872 1.00 26.02 81 ASN B N 1
ATOM 1940 C CA . ASN B 1 84 ? 22.230 52.967 -7.990 1.00 26.09 81 ASN B CA 1
ATOM 1941 C C . ASN B 1 84 ? 23.522 52.177 -7.853 1.00 25.19 81 ASN B C 1
ATOM 1942 O O . ASN B 1 84 ? 24.593 52.648 -8.228 1.00 25.47 81 ASN B O 1
ATOM 1947 N N . ASN B 1 85 ? 23.417 50.964 -7.327 1.00 25.24 82 ASN B N 1
ATOM 1948 C CA . ASN B 1 85 ? 24.590 50.124 -7.151 1.00 28.43 82 ASN B CA 1
ATOM 1949 C C . ASN B 1 85 ? 24.133 48.687 -6.969 1.00 26.74 82 ASN B C 1
ATOM 1950 O O . ASN B 1 85 ? 23.776 48.288 -5.869 1.00 24.83 82 ASN B O 1
ATOM 1955 N N . LYS B 1 86 ? 24.137 47.910 -8.049 1.00 28.11 83 LYS B N 1
ATOM 1956 C CA . LYS B 1 86 ? 23.603 46.544 -7.994 1.00 32.07 83 LYS B CA 1
ATOM 1957 C C . LYS B 1 86 ? 24.247 45.667 -6.918 1.00 31.21 83 LYS B C 1
ATOM 1958 O O . LYS B 1 86 ? 23.575 44.833 -6.301 1.00 33.36 83 LYS B O 1
ATOM 1964 N N . LYS B 1 87 ? 25.541 45.869 -6.686 1.00 31.72 84 LYS B N 1
ATOM 1965 C CA . LYS B 1 87 ? 26.291 45.064 -5.717 1.00 38.78 84 LYS B CA 1
ATOM 1966 C C . LYS B 1 87 ? 25.815 45.254 -4.283 1.00 38.88 84 LYS B C 1
ATOM 1967 O O . LYS B 1 87 ? 25.899 44.332 -3.470 1.00 41.72 84 LYS B O 1
ATOM 1973 N N . ASN B 1 88 ? 25.330 46.453 -3.971 1.00 35.62 85 ASN B N 1
ATOM 1974 C CA . ASN B 1 88 ? 24.949 46.792 -2.600 1.00 32.93 85 ASN B CA 1
ATOM 1975 C C . ASN B 1 88 ? 23.443 46.889 -2.384 1.00 32.24 85 ASN B C 1
ATOM 1976 O O . ASN B 1 88 ? 22.878 47.984 -2.405 1.00 31.67 85 ASN B O 1
ATOM 1981 N N . LYS B 1 89 ? 22.804 45.746 -2.156 1.00 32.81 86 LYS B N 1
ATOM 1982 C CA . LYS B 1 89 ? 21.359 45.704 -1.921 1.00 33.18 86 LYS B CA 1
ATOM 1983 C C . LYS B 1 89 ? 20.886 46.485 -0.690 1.00 32.24 86 LYS B C 1
ATOM 1984 O O . LYS B 1 89 ? 21.619 46.640 0.293 1.00 29.45 86 LYS B O 1
ATOM 1990 N N . LEU B 1 90 ? 19.652 46.980 -0.763 1.00 31.11 87 LEU B N 1
ATOM 1991 C CA . LEU B 1 90 ? 19.064 47.763 0.314 1.00 26.78 87 LEU B CA 1
ATOM 1992 C C . LEU B 1 90 ? 18.467 46.817 1.351 1.00 27.37 87 LEU B C 1
ATOM 1993 O O . LEU B 1 90 ? 17.785 45.865 0.987 1.00 30.37 87 LEU B O 1
ATOM 1998 N N . LEU B 1 91 ? 18.727 47.071 2.634 1.00 25.50 88 LEU B N 1
ATOM 1999 C CA . LEU B 1 91 ? 18.211 46.189 3.690 1.00 24.53 88 LEU B CA 1
ATOM 2000 C C . LEU B 1 91 ? 16.973 46.779 4.340 1.00 23.92 88 LEU B C 1
ATOM 2001 O O . LEU B 1 91 ? 17.007 47.916 4.812 1.00 23.13 88 LEU B O 1
ATOM 2006 N N . PHE B 1 92 ? 15.887 46.006 4.367 1.00 26.81 89 PHE B N 1
ATOM 2007 C CA . PHE B 1 92 ? 14.626 46.430 4.974 1.00 25.88 89 PHE B CA 1
ATOM 2008 C C . PHE B 1 92 ? 14.165 45.378 5.977 1.00 27.47 89 PHE B C 1
ATOM 2009 O O . PHE B 1 92 ? 14.481 44.199 5.843 1.00 27.07 89 PHE B O 1
ATOM 2017 N N . PRO B 1 93 ? 13.403 45.792 6.986 1.00 26.98 90 PRO B N 1
ATOM 2018 C CA . PRO B 1 93 ? 12.828 44.733 7.816 1.00 26.32 90 PRO B CA 1
ATOM 2019 C C . PRO B 1 93 ? 11.623 44.163 7.079 1.00 24.55 90 PRO B C 1
ATOM 2020 O O . PRO B 1 93 ? 11.069 44.863 6.238 1.00 25.40 90 PRO B O 1
ATOM 2024 N N . THR B 1 94 ? 11.237 42.922 7.355 1.00 24.99 91 THR B N 1
ATOM 2025 C CA . THR B 1 94 ? 9.955 42.413 6.867 1.00 28.72 91 THR B CA 1
ATOM 2026 C C . THR B 1 94 ? 8.884 42.882 7.840 1.00 27.26 91 THR B C 1
ATOM 2027 O O . THR B 1 94 ? 9.203 43.508 8.861 1.00 25.92 91 THR B O 1
ATOM 2031 N N . GLU B 1 95 ? 7.617 42.587 7.558 1.00 26.74 92 GLU B N 1
ATOM 2032 C CA . GLU B 1 95 ? 6.542 42.887 8.500 1.00 30.88 92 GLU B CA 1
ATOM 2033 C C . GLU B 1 95 ? 6.834 42.195 9.8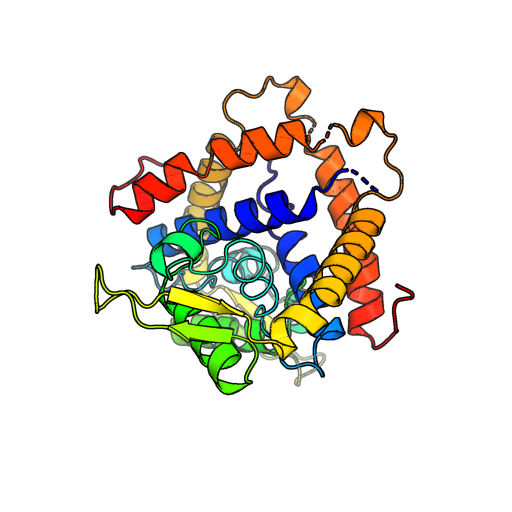20 1.00 27.90 92 GLU B C 1
ATOM 2034 O O . GLU B 1 95 ? 6.726 42.788 10.861 1.00 25.86 92 GLU B O 1
ATOM 2040 N N . LYS B 1 96 ? 7.230 40.939 9.748 1.00 26.38 93 LYS B N 1
ATOM 2041 C CA . LYS B 1 96 ? 7.504 40.182 10.974 1.00 25.60 93 LYS B CA 1
ATOM 2042 C C . LYS B 1 96 ? 8.618 40.839 11.788 1.00 23.89 93 LYS B C 1
ATOM 2043 O O . LYS B 1 96 ? 8.526 40.936 13.010 1.00 22.74 93 LYS B O 1
ATOM 2049 N N . GLY B 1 97 ? 9.655 41.314 11.099 1.00 24.66 94 GLY B N 1
ATOM 2050 C CA . GLY B 1 97 ? 10.780 41.977 11.748 1.00 21.45 94 GLY B CA 1
ATOM 2051 C C . GLY B 1 97 ? 10.361 43.243 12.470 1.00 21.79 94 GLY B C 1
ATOM 2052 O O . GLY B 1 97 ? 10.787 43.495 13.605 1.00 21.64 94 GLY B O 1
ATOM 2053 N N . GLN B 1 98 ? 9.518 44.044 11.817 1.00 22.03 95 GLN B N 1
ATOM 2054 C CA . GLN B 1 98 ? 8.990 45.257 12.442 1.00 22.88 95 GLN B CA 1
ATOM 2055 C C . GLN B 1 98 ? 8.121 44.957 13.658 1.00 19.62 95 GLN B C 1
ATOM 2056 O O . GLN B 1 98 ? 8.103 45.730 14.605 1.00 22.51 95 GLN B O 1
ATOM 2062 N N . GLN B 1 99 ? 7.375 43.854 13.624 1.00 22.86 96 GLN B N 1
ATOM 2063 C CA . GLN B 1 99 ? 6.508 43.508 14.749 1.00 22.09 96 GLN B CA 1
ATOM 2064 C C . GLN B 1 99 ? 7.302 43.050 15.971 1.00 23.01 96 GLN B C 1
ATOM 2065 O O . GLN B 1 99 ? 6.830 43.153 17.101 1.00 24.56 96 GLN B O 1
ATOM 2071 N N . LEU B 1 100 ? 8.510 42.553 15.740 1.00 19.93 97 LEU B N 1
ATOM 2072 C CA . LEU B 1 100 ? 9.373 42.107 16.828 1.00 22.11 97 LEU B CA 1
ATOM 2073 C C . LEU B 1 100 ? 10.270 43.219 17.375 1.00 23.16 97 LEU B C 1
ATOM 2074 O O . LEU B 1 100 ? 10.686 43.172 18.520 1.00 21.66 97 LEU B O 1
ATOM 2079 N N . TYR B 1 101 ? 10.563 44.210 16.540 1.00 21.18 98 TYR B N 1
ATOM 2080 C CA . TYR B 1 101 ? 11.400 45.357 16.938 1.00 21.54 98 TYR B CA 1
ATOM 2081 C C . TYR B 1 101 ? 11.081 45.938 18.329 1.00 21.00 98 TYR B C 1
ATOM 2082 O O . TYR B 1 101 ? 11.998 46.141 19.129 1.00 21.32 98 TYR B O 1
ATOM 2091 N N . PRO B 1 102 ? 9.784 46.174 18.646 1.00 22.15 99 PRO B N 1
ATOM 2092 C CA . PRO B 1 102 ? 9.525 46.782 19.957 1.00 21.59 99 PRO B CA 1
ATOM 2093 C C . PRO B 1 102 ? 9.910 45.883 21.116 1.00 22.11 99 PRO B C 1
ATOM 2094 O O . PRO B 1 102 ? 10.195 46.376 22.204 1.00 21.27 99 PRO B O 1
ATOM 2098 N N . LEU B 1 103 ? 9.923 44.575 20.893 1.00 19.57 100 LEU B N 1
ATOM 2099 C CA . LEU B 1 103 ? 10.338 43.654 21.934 1.00 20.08 100 LEU B CA 1
ATOM 2100 C C . LEU B 1 103 ? 11.828 43.806 22.219 1.00 21.10 100 LEU B C 1
ATOM 2101 O O . LEU B 1 103 ? 12.247 43.764 23.376 1.00 20.42 100 LEU B O 1
ATOM 2106 N N . ILE B 1 104 ? 12.630 43.977 21.169 1.00 22.56 101 ILE B N 1
ATOM 2107 C CA . ILE B 1 104 ? 14.061 44.145 21.367 1.00 24.51 101 ILE B CA 1
ATOM 2108 C C . ILE B 1 104 ? 14.350 45.434 22.138 1.00 23.56 101 ILE B C 1
ATOM 2109 O O . ILE B 1 104 ? 15.196 45.450 23.033 1.00 23.92 101 ILE B O 1
ATOM 2114 N N . ILE B 1 105 ? 13.640 46.507 21.793 1.00 18.44 102 ILE B N 1
ATOM 2115 C CA . ILE B 1 105 ? 13.824 47.797 22.474 1.00 19.47 102 ILE B CA 1
ATOM 2116 C C . ILE B 1 105 ? 13.462 47.695 23.935 1.00 20.63 102 ILE B C 1
ATOM 2117 O O . ILE B 1 105 ? 14.187 48.190 24.813 1.00 21.25 102 ILE B O 1
ATOM 2122 N N . ARG B 1 106 ? 12.352 47.026 24.229 1.00 21.57 103 ARG B N 1
ATOM 2123 C CA . ARG B 1 106 ? 11.907 46.841 25.605 1.00 21.73 103 ARG B CA 1
ATOM 2124 C C . ARG B 1 106 ? 12.905 46.039 26.417 1.00 22.61 103 ARG B C 1
ATOM 2125 O O . ARG B 1 106 ? 13.199 46.366 27.538 1.00 21.17 103 ARG B O 1
ATOM 2133 N N . GLU B 1 107 ? 13.428 44.983 25.821 1.00 20.43 104 GLU B N 1
ATOM 2134 C CA . GLU B 1 107 ? 14.419 44.176 26.520 1.00 23.21 104 GLU B CA 1
ATOM 2135 C C . GLU B 1 107 ? 15.684 44.999 26.827 1.00 25.04 104 GLU B C 1
ATOM 2136 O O . GLU B 1 107 ? 16.266 44.883 27.911 1.00 22.51 104 GLU B O 1
ATOM 2142 N N . ASN B 1 108 ? 16.096 45.829 25.869 1.00 26.42 105 ASN B N 1
ATOM 2143 C CA . ASN B 1 108 ? 17.272 46.686 26.036 1.00 28.65 105 ASN B CA 1
ATOM 2144 C C . ASN B 1 108 ? 17.035 47.733 27.119 1.00 28.41 105 ASN B C 1
ATOM 2145 O O . ASN B 1 108 ? 17.904 47.989 27.949 1.00 28.66 105 ASN B O 1
ATOM 2150 N N . GLU B 1 109 ? 15.850 48.346 27.098 1.00 22.70 106 GLU B N 1
ATOM 2151 C CA . GLU B 1 109 ? 15.484 49.331 28.104 1.00 24.87 106 GLU B CA 1
ATOM 2152 C C . GLU B 1 109 ? 15.505 48.708 29.501 1.00 23.42 106 GLU B C 1
ATOM 2153 O O . GLU B 1 109 ? 15.955 49.336 30.455 1.00 26.58 106 GLU B O 1
ATOM 2159 N N . TYR B 1 110 ? 15.033 47.473 29.623 1.00 22.75 107 TYR B N 1
ATOM 2160 C CA . TYR B 1 110 ? 15.039 46.817 30.927 1.00 26.74 107 TYR B CA 1
ATOM 2161 C C . TYR B 1 110 ? 16.476 46.580 31.434 1.00 27.98 107 TYR B C 1
ATOM 2162 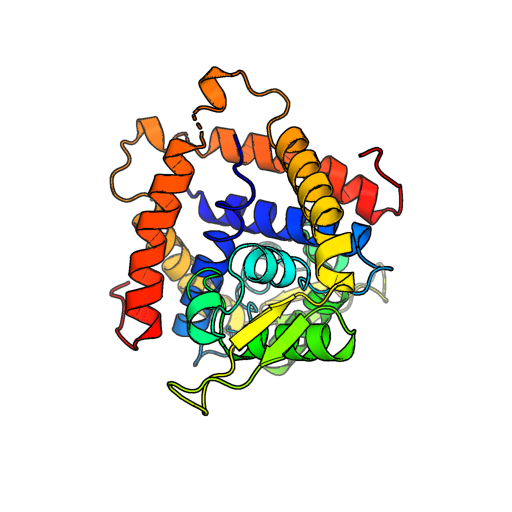O O . TYR B 1 110 ? 16.790 46.843 32.591 1.00 26.85 107 TYR B O 1
ATOM 2171 N N . SER B 1 111 ? 17.341 46.070 30.568 1.00 26.80 108 SER B N 1
ATOM 2172 C CA . SER B 1 111 ? 18.748 45.883 30.923 1.00 25.48 108 SER B CA 1
ATOM 2173 C C . SER B 1 111 ? 19.413 47.213 31.271 1.00 28.87 108 SER B C 1
ATOM 2174 O O . SER B 1 111 ? 20.215 47.279 32.196 1.00 29.72 108 SER B O 1
ATOM 2177 N N . ASN B 1 112 ? 19.062 48.267 30.537 1.00 29.69 109 ASN B N 1
ATOM 2178 C CA . ASN B 1 112 ? 19.609 49.605 30.774 1.00 31.68 109 ASN B CA 1
ATOM 2179 C C . ASN B 1 112 ? 19.233 50.118 32.157 1.00 32.76 109 ASN B C 1
ATOM 2180 O O . ASN B 1 112 ? 20.050 50.725 32.859 1.00 29.10 109 ASN B O 1
ATOM 2185 N N . ALA B 1 113 ? 17.993 49.858 32.555 1.00 31.11 110 ALA B N 1
ATOM 2186 C CA . ALA B 1 113 ? 17.538 50.220 33.892 1.00 32.32 110 ALA B CA 1
ATOM 2187 C C . ALA B 1 113 ? 18.286 49.421 34.954 1.00 35.05 110 ALA B C 1
ATOM 2188 O O . ALA B 1 113 ? 18.610 49.946 36.009 1.00 35.68 110 ALA B O 1
ATOM 2190 N N . VAL B 1 114 ? 18.557 48.151 34.677 1.00 34.77 111 VAL B N 1
ATOM 2191 C CA . VAL B 1 114 ? 19.290 47.319 35.624 1.00 36.11 111 VAL B CA 1
ATOM 2192 C C . VAL B 1 114 ? 20.722 47.837 35.779 1.00 37.82 111 VAL B C 1
ATOM 2193 O O . VAL B 1 114 ? 21.233 47.967 36.899 1.00 36.84 111 VAL B O 1
ATOM 2197 N N . ALA B 1 115 ? 21.353 48.140 34.645 1.00 35.36 112 ALA B N 1
ATOM 2198 C CA . ALA B 1 115 ? 22.723 48.650 34.619 1.00 36.05 112 ALA B CA 1
ATOM 2199 C C . ALA B 1 115 ? 22.875 49.920 35.438 1.00 39.26 112 ALA B C 1
ATOM 2200 O O . ALA B 1 115 ? 23.946 50.180 35.993 1.00 44.21 112 ALA B O 1
ATOM 2202 N N . LEU B 1 116 ? 21.809 50.713 35.515 1.00 47.23 113 LEU B N 1
ATOM 2203 C CA . LEU B 1 116 ? 21.894 52.020 36.159 1.00 47.13 113 LEU B CA 1
ATOM 2204 C C . LEU B 1 116 ? 21.300 52.040 37.556 1.00 51.94 113 LEU B C 1
ATOM 2205 O O . LEU B 1 116 ? 21.175 53.107 38.158 1.00 56.47 113 LEU B O 1
ATOM 2210 N N . LYS B 1 117 ? 20.944 50.866 38.072 1.00 52.12 114 LYS B N 1
ATOM 2211 C CA . LYS B 1 117 ? 20.413 50.765 39.428 1.00 58.52 114 LYS B CA 1
ATOM 2212 C C . LYS B 1 117 ? 21.368 51.385 40.450 1.00 61.05 114 LYS B C 1
ATOM 2213 O O . LYS B 1 117 ? 22.539 51.011 40.529 1.00 57.94 114 LYS B O 1
ATOM 2219 N N . GLY B 1 118 ? 20.862 52.347 41.214 1.00 65.31 115 GLY B N 1
ATOM 2220 C CA . GLY B 1 118 ? 21.652 52.991 42.247 1.00 68.86 115 GLY B CA 1
ATOM 2221 C C . GLY B 1 118 ? 22.328 54.281 41.818 1.00 71.22 115 GLY B C 1
ATOM 2222 O O . GLY B 1 118 ? 23.049 54.895 42.604 1.00 75.51 115 GLY B O 1
ATOM 2223 N N . PHE B 1 119 ? 22.109 54.692 40.572 1.00 67.31 116 PHE B N 1
ATOM 2224 C CA . PHE B 1 119 ? 22.639 55.965 40.090 1.00 66.54 116 PHE B CA 1
ATOM 2225 C C . PHE B 1 119 ? 21.639 57.083 40.342 1.00 68.44 116 PHE B C 1
ATOM 2226 O O . PHE B 1 119 ? 20.441 56.900 40.137 1.00 69.90 116 PHE B O 1
ATOM 2234 N N . THR B 1 120 ? 22.132 58.238 40.780 1.00 72.23 117 THR B N 1
ATOM 2235 C CA . THR B 1 120 ? 21.309 59.441 40.827 1.00 76.75 117 THR B CA 1
ATOM 2236 C C . THR B 1 120 ? 21.221 59.942 39.399 1.00 75.72 117 THR B C 1
ATOM 2237 O O . THR B 1 120 ? 21.994 59.517 38.549 1.00 69.50 117 THR B O 1
ATOM 2241 N N . GLU B 1 121 ? 20.289 60.846 39.124 1.00 81.36 118 GLU B N 1
ATOM 2242 C CA . GLU B 1 121 ? 20.146 61.368 37.770 1.00 84.09 118 GLU B CA 1
ATOM 2243 C C . GLU B 1 121 ? 21.397 62.141 37.362 1.00 83.06 118 GLU B C 1
ATOM 2244 O O . GLU B 1 121 ? 21.752 62.195 36.182 1.00 80.72 118 GLU B O 1
ATOM 2250 N N . ALA B 1 122 ? 22.062 62.728 38.353 1.00 83.62 119 ALA B N 1
ATOM 2251 C CA . ALA B 1 122 ? 23.284 63.483 38.125 1.00 82.65 119 ALA B CA 1
ATOM 2252 C C . ALA B 1 122 ? 24.392 62.569 37.625 1.00 76.24 119 ALA B C 1
ATOM 2253 O O . ALA B 1 122 ? 25.139 62.921 36.712 1.00 74.58 119 ALA B O 1
ATOM 2255 N N . GLU B 1 123 ? 24.491 61.389 38.229 1.00 74.07 120 GLU B N 1
ATOM 2256 C CA . GLU B 1 123 ? 25.507 60.413 37.848 1.00 69.53 120 GLU B CA 1
ATOM 2257 C C . GLU B 1 123 ? 25.264 59.885 36.426 1.00 63.93 120 GLU B C 1
ATOM 2258 O O . GLU B 1 123 ? 26.207 59.687 35.661 1.00 57.38 120 GLU B O 1
ATOM 2264 N N . ILE B 1 124 ? 23.994 59.676 36.076 1.00 62.72 121 ILE B N 1
ATOM 2265 C CA . ILE B 1 124 ? 23.620 59.167 34.753 1.00 58.73 121 ILE B CA 1
ATOM 2266 C C . ILE B 1 124 ? 24.016 60.110 33.623 1.00 58.31 121 ILE B C 1
ATOM 2267 O O . ILE B 1 124 ? 24.509 59.677 32.585 1.00 56.67 121 ILE B O 1
ATOM 2272 N N . ASN B 1 125 ? 23.813 61.405 33.830 1.00 63.83 122 ASN B N 1
ATOM 2273 C CA . ASN B 1 125 ? 24.071 62.388 32.781 1.00 65.62 122 ASN B CA 1
ATOM 2274 C C . ASN B 1 125 ? 25.543 62.585 32.429 1.00 66.38 122 ASN B C 1
ATOM 2275 O O . ASN B 1 125 ? 25.879 62.887 31.279 1.00 65.03 122 ASN B O 1
ATOM 2288 N N . LEU B 1 127 ? 27.807 60.133 32.924 1.00 56.72 124 LEU B N 1
ATOM 2289 C CA . LEU B 1 127 ? 28.157 58.837 32.354 1.00 51.11 124 LEU B CA 1
ATOM 2290 C C . LEU B 1 127 ? 27.842 58.786 30.859 1.00 48.80 124 LEU B C 1
ATOM 2291 O O . LEU B 1 127 ? 28.672 58.349 30.066 1.00 46.12 124 LEU B O 1
ATOM 2296 N N . THR B 1 128 ? 26.659 59.261 30.474 1.00 51.32 125 THR B N 1
ATOM 2297 C CA . THR B 1 128 ? 26.275 59.277 29.063 1.00 51.05 125 THR B CA 1
ATOM 2298 C C . THR B 1 128 ? 27.129 60.207 28.213 1.00 52.54 125 THR B C 1
ATOM 2299 O O . THR B 1 128 ? 27.495 59.863 27.086 1.00 47.86 125 THR B O 1
ATOM 2303 N N . ASP B 1 129 ? 27.435 61.397 28.723 1.00 56.52 126 ASP B N 1
ATOM 2304 C CA . ASP B 1 129 ? 28.268 62.287 27.930 1.00 61.15 126 ASP B CA 1
ATOM 2305 C C . ASP B 1 129 ? 29.717 61.805 27.869 1.00 54.81 126 ASP B C 1
ATOM 2306 O O . ASP B 1 129 ? 30.400 62.009 26.869 1.00 53.41 126 ASP B O 1
ATOM 2311 N N . ALA B 1 130 ? 30.184 61.159 28.929 1.00 49.86 127 ALA B N 1
ATOM 2312 C CA . ALA B 1 130 ? 31.541 60.628 28.912 1.00 47.44 127 ALA B CA 1
ATOM 2313 C C . ALA B 1 130 ? 31.639 59.486 27.906 1.00 44.78 127 ALA B C 1
ATOM 2314 O O . ALA B 1 130 ? 32.599 59.394 27.150 1.00 42.14 127 ALA B O 1
ATOM 2316 N N . LEU B 1 131 ? 30.625 58.632 27.878 1.00 44.71 128 LEU B N 1
ATOM 2317 C CA . LEU B 1 131 ? 30.626 57.524 26.941 1.00 39.98 128 LEU B CA 1
ATOM 2318 C C . LEU B 1 131 ? 30.572 58.030 25.508 1.00 39.65 128 LEU B C 1
ATOM 2319 O O . LEU B 1 131 ? 31.184 57.450 24.623 1.00 40.77 128 LEU B O 1
ATOM 2324 N N . LYS B 1 132 ? 29.844 59.117 25.282 1.00 42.78 129 LYS B N 1
ATOM 2325 C CA . LYS B 1 132 ? 29.779 59.712 23.954 1.00 44.05 129 LYS B CA 1
ATOM 2326 C C . LYS B 1 132 ? 31.174 60.179 23.535 1.00 45.36 129 LYS B C 1
ATOM 2327 O O . LYS B 1 132 ? 31.581 59.995 22.388 1.00 42.80 129 LYS B O 1
ATOM 2333 N N . LYS B 1 133 ? 31.899 60.766 24.486 1.00 47.42 130 LYS B N 1
ATOM 2334 C CA . LYS B 1 133 ? 33.280 61.207 24.282 1.00 49.31 130 LYS B CA 1
ATOM 2335 C C . LYS B 1 133 ? 34.210 60.025 24.022 1.00 43.94 130 LYS B C 1
ATOM 2336 O O . LYS B 1 133 ? 35.058 60.074 23.129 1.00 43.48 130 LYS B O 1
ATOM 2342 N N . VAL B 1 134 ? 34.055 58.964 24.810 1.00 38.94 131 VAL B N 1
ATOM 2343 C CA . VAL B 1 134 ? 34.853 57.761 24.593 1.00 35.67 131 VAL B CA 1
ATOM 2344 C C . VAL B 1 134 ? 34.599 57.210 23.198 1.00 34.18 131 VAL B C 1
ATOM 2345 O O . VAL B 1 134 ? 35.529 56.882 22.483 1.00 32.85 131 VAL B O 1
ATOM 2349 N N . LYS B 1 135 ? 33.327 57.114 22.824 1.00 39.45 132 LYS B N 1
ATOM 2350 C CA . LYS B 1 135 ? 32.950 56.579 21.521 1.00 38.53 132 LYS B CA 1
ATOM 2351 C C . LYS B 1 135 ? 33.671 57.312 20.395 1.00 42.50 132 LYS B C 1
ATOM 2352 O O . LYS B 1 135 ? 34.123 56.696 19.430 1.00 42.73 132 LYS B O 1
ATOM 2358 N N . GLU B 1 136 ? 33.775 58.630 20.526 1.00 48.62 133 GLU B N 1
ATOM 2359 C CA . GLU B 1 136 ? 34.331 59.463 19.466 1.00 54.13 133 GLU B CA 1
ATOM 2360 C C . GLU B 1 136 ? 35.841 59.279 19.355 1.00 50.05 133 GLU B C 1
ATOM 2361 O O . GLU B 1 136 ? 36.401 59.308 18.259 1.00 51.43 133 GLU B O 1
ATOM 2367 N N . ASN B 1 137 ? 36.495 59.091 20.497 1.00 52.13 134 ASN B N 1
ATOM 2368 C CA . ASN B 1 137 ? 37.945 58.947 20.534 1.00 47.99 134 ASN B CA 1
ATOM 2369 C C . ASN B 1 137 ? 38.422 57.710 19.781 1.00 48.97 134 ASN B C 1
ATOM 2370 O O . ASN B 1 137 ? 39.450 57.740 19.105 1.00 57.87 134 ASN B O 1
ATOM 2375 N N A ILE B 1 138 ? 37.523 56.607 19.964 0.61 45.23 135 ILE B N 1
ATOM 2376 N N B ILE B 1 138 ? 37.563 56.705 19.914 0.39 45.29 135 ILE B N 1
ATOM 2377 C CA A ILE B 1 138 ? 37.952 55.336 19.399 0.61 41.94 135 ILE B CA 1
ATOM 2378 C CA B ILE B 1 138 ? 37.880 55.359 19.451 0.39 41.95 135 ILE B CA 1
ATOM 2379 C C A ILE B 1 138 ? 37.463 55.126 17.970 0.61 41.42 135 ILE B C 1
ATOM 2380 C C B ILE B 1 138 ? 37.476 55.167 17.993 0.39 41.61 135 ILE B C 1
ATOM 2381 O O A ILE B 1 138 ? 38.063 54.361 17.222 0.61 39.82 135 ILE B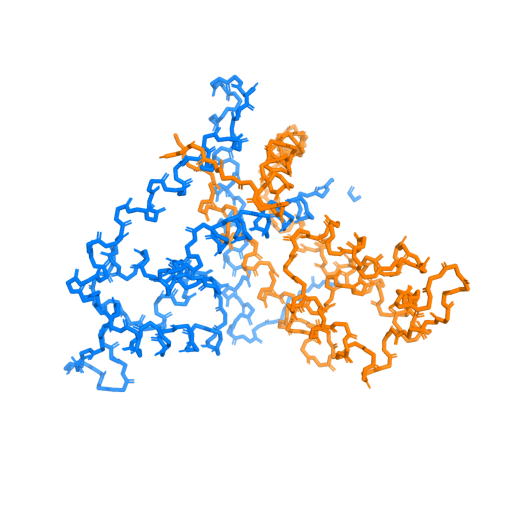 O 1
ATOM 2382 O O B ILE B 1 138 ? 38.132 54.441 17.247 0.39 39.90 135 ILE B O 1
ATOM 2391 N N . ALA B 1 139 ? 36.379 55.807 17.600 1.00 43.41 136 ALA B N 1
ATOM 2392 C CA . ALA B 1 139 ? 35.844 55.729 16.242 1.00 43.92 136 ALA B CA 1
ATOM 2393 C C . ALA B 1 139 ? 36.884 56.142 15.196 1.00 41.43 136 ALA B C 1
ATOM 2394 O O . ALA B 1 139 ? 37.019 55.495 14.155 1.00 41.55 136 ALA B O 1
ATOM 2396 N N . ASP B 1 140 ? 37.616 57.212 15.485 1.00 39.46 137 ASP B N 1
ATOM 2397 C CA . ASP B 1 140 ? 38.676 57.686 14.601 1.00 44.28 137 ASP B CA 1
ATOM 2398 C C . ASP B 1 140 ? 39.759 56.632 14.395 1.00 44.05 137 ASP B C 1
ATOM 2399 O O . ASP B 1 140 ? 40.134 56.339 13.260 1.00 34.16 137 ASP B O 1
ATOM 2404 N N . ASP B 1 141 ? 40.260 56.068 15.493 1.00 37.98 138 ASP B N 1
ATOM 2405 C CA . ASP B 1 141 ? 41.256 55.008 15.387 1.00 33.63 138 ASP B CA 1
ATOM 2406 C C . ASP B 1 141 ? 40.675 53.781 14.702 1.00 31.21 138 ASP B C 1
ATOM 2407 O O . ASP B 1 141 ? 41.376 53.119 13.943 1.00 27.55 138 ASP B O 1
ATOM 2412 N N . TRP B 1 142 ? 39.398 53.479 14.951 1.00 32.95 139 TRP B N 1
ATOM 2413 C CA . TRP B 1 142 ? 38.754 52.354 14.270 1.00 30.98 139 TRP B CA 1
ATOM 2414 C C . TRP B 1 142 ? 38.783 52.566 12.772 1.00 28.43 139 TRP B C 1
ATOM 2415 O O . TRP B 1 142 ? 39.114 51.660 12.016 1.00 32.57 139 TRP B O 1
ATOM 2426 N N . LEU B 1 143 ? 38.420 53.767 12.348 1.00 30.51 140 LEU B N 1
ATOM 2427 C CA . LEU B 1 143 ? 38.352 54.078 10.924 1.00 36.33 140 LEU B CA 1
ATOM 2428 C C . LEU B 1 143 ? 39.736 54.059 10.281 1.00 36.48 140 LEU B C 1
ATOM 2429 O O . LEU B 1 143 ? 39.911 53.526 9.185 1.00 37.68 140 LEU B O 1
ATOM 2434 N N . TYR B 1 144 ? 40.704 54.653 10.973 1.00 32.43 141 TYR B N 1
ATOM 2435 C CA . TYR B 1 144 ? 42.109 54.653 10.558 1.00 31.40 141 TYR B CA 1
ATOM 2436 C C . TYR B 1 144 ? 42.606 53.236 10.309 1.00 33.61 141 TYR B C 1
ATOM 2437 O O . TYR B 1 144 ? 43.159 52.919 9.261 1.00 34.24 141 TYR B O 1
ATOM 2446 N N . VAL B 1 145 ? 42.391 52.378 11.292 1.00 27.91 142 VAL B N 1
ATOM 2447 C CA . VAL B 1 145 ? 42.889 51.029 11.238 1.00 31.88 142 VAL B CA 1
ATOM 2448 C C . VAL B 1 145 ? 42.099 50.169 10.236 1.00 34.92 142 VAL B C 1
ATOM 2449 O O . VAL B 1 145 ? 42.670 49.319 9.553 1.00 33.74 142 VAL B O 1
ATOM 2453 N N . LYS B 1 146 ? 40.795 50.417 10.121 1.00 34.58 143 LYS B N 1
ATOM 2454 C CA . LYS B 1 146 ? 39.976 49.715 9.133 1.00 38.52 143 LYS B CA 1
ATOM 2455 C C . LYS B 1 146 ? 40.417 50.004 7.696 1.00 41.90 143 LYS B C 1
ATOM 2456 O O . LYS B 1 146 ? 40.339 49.131 6.828 1.00 42.15 143 LYS B O 1
ATOM 2462 N N . LYS B 1 147 ? 40.888 51.225 7.448 1.00 40.26 144 LYS B N 1
ATOM 2463 C CA . LYS B 1 147 ? 41.359 51.611 6.117 1.00 44.61 144 LYS B CA 1
ATOM 2464 C C . LYS B 1 147 ? 42.742 51.013 5.838 1.00 43.38 144 LYS B C 1
ATOM 2465 O O . LYS B 1 147 ? 43.325 51.226 4.778 1.00 45.49 144 LYS B O 1
ATOM 2471 N N . GLY B 1 148 ? 43.262 50.263 6.801 1.00 39.78 145 GLY B N 1
ATOM 2472 C CA . GLY B 1 148 ? 44.517 49.557 6.624 1.00 39.40 145 GLY B CA 1
ATOM 2473 C C . GLY B 1 148 ? 45.756 50.333 7.027 1.00 38.45 145 GLY B C 1
ATOM 2474 O O . GLY B 1 148 ? 46.876 49.886 6.791 1.00 37.25 145 GLY B O 1
ATOM 2475 N N . ASN B 1 149 ? 45.570 51.502 7.632 1.00 36.84 146 ASN B N 1
ATOM 2476 C CA . ASN B 1 149 ? 46.707 52.256 8.153 1.00 32.75 146 ASN B CA 1
ATOM 2477 C C . ASN B 1 149 ? 47.187 51.656 9.475 1.00 31.56 146 ASN B C 1
ATOM 2478 O O . ASN B 1 149 ? 46.426 50.990 10.182 1.00 31.63 146 ASN B O 1
ATOM 2483 N N . LYS B 1 150 ? 48.455 51.883 9.801 1.00 30.34 147 LYS B N 1
ATOM 2484 C CA . LYS B 1 150 ? 49.053 51.284 10.991 1.00 30.44 147 LYS B CA 1
ATOM 2485 C C . LYS B 1 150 ? 49.295 52.306 12.090 1.00 27.25 147 LYS B C 1
ATOM 2486 O O . LYS B 1 150 ? 49.824 53.397 11.843 1.00 28.49 147 LYS B O 1
ATOM 2492 N N . ARG B 1 151 ? 48.908 51.933 13.306 1.00 26.30 148 ARG B N 1
ATOM 2493 C CA . ARG B 1 151 ? 49.066 52.792 14.459 1.00 26.70 148 ARG B CA 1
ATOM 2494 C C . ARG B 1 151 ? 50.451 52.648 15.040 1.00 27.29 148 ARG B C 1
ATOM 2495 O O . ARG B 1 151 ? 51.072 51.591 14.939 1.00 27.01 148 ARG B O 1
ATOM 2503 N N . SER B 1 152 ? 50.925 53.729 15.642 1.00 28.55 149 SER B N 1
ATOM 2504 C CA . SER B 1 152 ? 52.112 53.710 16.469 1.00 31.61 149 SER B CA 1
ATOM 2505 C C . SER B 1 152 ? 51.672 53.421 17.904 1.00 38.68 149 SER B C 1
ATOM 2506 O O . SER B 1 152 ? 50.957 54.215 18.511 1.00 42.68 149 SER B O 1
ATOM 2509 N N . TYR B 1 153 ? 52.061 52.259 18.418 1.00 36.53 150 TYR B N 1
ATOM 2510 C CA . TYR B 1 153 ? 51.794 51.879 19.806 1.00 40.12 150 TYR B CA 1
ATOM 2511 C C . TYR B 1 153 ? 52.930 50.977 20.292 1.00 43.45 150 TYR B C 1
ATOM 2512 O O . TYR B 1 153 ? 52.980 50.568 21.451 1.00 48.56 150 TYR B O 1
#

Radius of gyration: 19.69 Å; Cα contacts (8 Å, |Δi|>4): 388; chains: 2; bounding box: 49×51×51 Å

Organism: Listeria monocytogenes serovar 1/2a (strain ATCC BAA-679 / EGD-e) (NCBI:txid169963)

InterPro domains:
  IPR000835 MarR-type HTH domain [PF01047] (31-85)
  IPR000835 MarR-type HTH domain [PR00598] (45-61)
  IPR000835 MarR-type HTH domain [PR00598] (62-77)
  IPR000835 MarR-type HTH domain [PR00598] (81-97)
  IPR000835 MarR-type HTH domain [PR00598] (111-131)
  IPR000835 MarR-type HTH domain [PS50995] (1-133)
  IPR000835 MarR-type HTH domain [SM00347] (21-121)
  IPR023187 Transcriptional regulator MarR-type, conserved site [PS01117] (60-94)
  IPR036388 Winged helix-like DNA-binding domain superfamily [G3DSA:1.10.10.10] (1-132)
  IPR036390 Winged helix DNA-binding domain superfamily [SSF46785] (3-138)